Protein AF-A0A412ILM4-F1 (afdb_monomer)

Mean predicted aligned error: 12.81 Å

Structure (mmCIF, N/CA/C/O backbone):
data_AF-A0A412ILM4-F1
#
_entry.id   AF-A0A412ILM4-F1
#
loop_
_atom_site.group_PDB
_atom_site.id
_atom_site.type_symbol
_atom_site.label_atom_id
_atom_site.label_alt_id
_atom_site.label_comp_id
_atom_site.label_asym_id
_atom_site.label_entity_id
_atom_site.label_seq_id
_atom_site.pdbx_PDB_ins_code
_atom_site.Cartn_x
_atom_site.Cartn_y
_atom_site.Cartn_z
_atom_site.occupancy
_atom_site.B_iso_or_equiv
_atom_site.auth_seq_id
_atom_site.auth_comp_id
_atom_site.auth_asym_id
_atom_site.auth_atom_id
_atom_site.pdbx_PDB_model_num
ATOM 1 N N . MET A 1 1 ? 9.860 19.451 6.906 1.00 65.44 1 MET A N 1
ATOM 2 C CA . MET A 1 1 ? 10.007 19.194 5.459 1.00 65.44 1 MET A CA 1
ATOM 3 C C . MET A 1 1 ? 8.625 19.222 4.820 1.00 65.44 1 MET A C 1
ATOM 5 O O . MET A 1 1 ? 7.694 18.711 5.428 1.00 65.44 1 MET A O 1
ATOM 9 N N . ILE A 1 2 ? 8.470 19.856 3.657 1.00 64.38 2 ILE A N 1
ATOM 10 C CA . ILE A 1 2 ? 7.209 19.880 2.901 1.00 64.38 2 ILE A CA 1
ATOM 11 C C . ILE A 1 2 ? 7.331 18.869 1.760 1.00 64.38 2 ILE A C 1
ATOM 13 O O . ILE A 1 2 ? 8.281 18.922 0.977 1.00 64.38 2 ILE A O 1
ATOM 17 N N . GLN A 1 3 ? 6.374 17.950 1.676 1.00 68.19 3 GLN A N 1
ATOM 18 C CA . GLN A 1 3 ? 6.256 16.996 0.580 1.00 68.19 3 GLN A CA 1
ATOM 19 C C . GLN A 1 3 ? 5.176 17.465 -0.391 1.00 68.19 3 GLN A C 1
ATOM 21 O O . GLN A 1 3 ? 4.042 17.725 0.009 1.00 68.19 3 GLN A O 1
ATOM 26 N N . HIS A 1 4 ? 5.512 17.499 -1.677 1.00 65.12 4 HIS A N 1
ATOM 27 C CA . HIS A 1 4 ? 4.561 17.734 -2.754 1.00 65.12 4 HIS A CA 1
ATOM 28 C C . HIS A 1 4 ? 4.482 16.479 -3.626 1.00 65.12 4 HIS A C 1
ATOM 30 O O . HIS A 1 4 ? 5.481 16.045 -4.198 1.00 65.12 4 HIS A O 1
ATOM 36 N N . THR A 1 5 ? 3.297 15.872 -3.709 1.00 60.50 5 THR A N 1
ATOM 37 C CA . THR A 1 5 ? 3.034 14.752 -4.623 1.00 60.50 5 THR A CA 1
ATOM 38 C C . THR A 1 5 ? 1.850 15.111 -5.505 1.00 60.50 5 THR A C 1
ATOM 40 O O . THR A 1 5 ? 0.736 15.231 -5.002 1.00 60.50 5 THR A O 1
ATOM 43 N N . SER A 1 6 ? 2.074 15.285 -6.807 1.00 67.31 6 SER A N 1
ATOM 44 C CA . SER A 1 6 ? 1.005 15.554 -7.773 1.00 67.31 6 SER A CA 1
ATOM 45 C C . SER A 1 6 ? 1.009 14.510 -8.894 1.00 67.31 6 SER A C 1
ATOM 47 O O . SER A 1 6 ? 1.995 14.384 -9.624 1.00 67.31 6 SER A O 1
ATOM 49 N N . PRO A 1 7 ? -0.074 13.729 -9.042 1.00 68.44 7 PRO A N 1
ATOM 50 C CA . PRO A 1 7 ? -0.289 12.926 -10.234 1.00 68.44 7 PRO A CA 1
ATOM 51 C C . PRO A 1 7 ? -0.878 13.810 -11.341 1.00 68.44 7 PRO A C 1
ATOM 53 O O . PRO A 1 7 ? -1.954 14.384 -11.180 1.00 68.44 7 PRO A O 1
ATOM 56 N N . VAL A 1 8 ? -0.181 13.927 -12.471 1.00 73.00 8 VAL A N 1
ATOM 57 C CA . VAL A 1 8 ? -0.686 14.625 -13.662 1.00 73.00 8 VAL A CA 1
ATOM 58 C C . VAL A 1 8 ? -1.236 13.590 -14.637 1.00 73.00 8 VAL A C 1
ATOM 60 O O . VAL A 1 8 ? -0.521 12.676 -15.048 1.00 73.00 8 VAL A O 1
ATOM 63 N N . LYS A 1 9 ? -2.518 13.712 -14.995 1.00 72.44 9 LYS A N 1
ATOM 64 C CA . LYS A 1 9 ? -3.189 12.806 -15.936 1.00 72.44 9 LYS A CA 1
ATOM 65 C C . LYS A 1 9 ? -2.504 12.835 -17.301 1.00 72.44 9 LYS A C 1
ATOM 67 O O . LYS A 1 9 ? -2.311 13.906 -17.874 1.00 72.44 9 LYS A O 1
ATOM 72 N N . ARG A 1 10 ? -2.191 11.658 -17.849 1.00 68.81 10 ARG A N 1
ATOM 73 C CA . ARG A 1 10 ? -1.652 11.537 -19.208 1.00 68.81 10 ARG A CA 1
ATOM 74 C C . ARG A 1 10 ? -2.793 11.478 -20.226 1.00 68.81 10 ARG A C 1
ATOM 76 O O . ARG A 1 10 ? -3.755 10.741 -20.042 1.00 68.81 10 ARG A O 1
ATOM 83 N N . GLU A 1 11 ? -2.649 12.173 -21.352 1.00 66.12 11 GLU A N 1
ATOM 84 C CA . GLU A 1 11 ? -3.665 12.230 -22.424 1.00 66.12 11 GLU A CA 1
ATOM 85 C C . GLU A 1 11 ? -3.902 10.892 -23.164 1.00 66.12 11 GLU A C 1
ATOM 87 O O . GLU A 1 11 ? -4.709 10.823 -24.086 1.00 66.12 11 GLU A O 1
ATOM 92 N N . THR A 1 12 ? -3.204 9.811 -22.802 1.00 58.00 12 THR A N 1
ATOM 93 C CA . THR A 1 12 ? -3.147 8.583 -23.613 1.00 58.00 12 THR A CA 1
ATOM 94 C C . THR A 1 12 ? -4.113 7.475 -23.192 1.00 58.00 12 THR A C 1
ATOM 96 O O . THR A 1 12 ? -4.328 6.555 -23.976 1.00 58.00 12 THR A O 1
ATOM 99 N N . MET A 1 13 ? -4.679 7.509 -21.979 1.00 56.50 13 MET A N 1
ATOM 100 C CA . MET A 1 13 ? -5.658 6.512 -21.523 1.00 56.50 13 MET A CA 1
ATOM 101 C C . MET A 1 13 ? -6.766 7.153 -20.688 1.00 56.50 13 MET A C 1
ATOM 103 O O . MET A 1 13 ? -6.507 7.975 -19.813 1.00 56.50 13 MET A O 1
ATOM 107 N N . GLY A 1 14 ? -8.011 6.746 -20.948 1.00 60.62 14 GLY A N 1
ATOM 108 C CA . GLY A 1 14 ? -9.131 7.030 -20.055 1.00 60.62 14 GLY A CA 1
ATOM 109 C C . GLY A 1 14 ? -9.000 6.261 -18.738 1.00 60.62 14 GLY A C 1
ATOM 110 O O . GLY A 1 14 ? -8.377 5.199 -18.685 1.00 60.62 14 GLY A O 1
ATOM 111 N N . THR A 1 15 ? -9.602 6.787 -17.675 1.00 73.38 15 THR A N 1
ATOM 112 C CA . THR A 1 15 ? -9.681 6.114 -16.375 1.00 73.38 15 THR A CA 1
ATOM 113 C C . THR A 1 15 ? -10.457 4.810 -16.540 1.00 73.38 15 THR A C 1
ATOM 115 O O . THR A 1 15 ? -11.618 4.827 -16.955 1.00 73.38 15 THR A O 1
ATOM 118 N N . THR A 1 16 ? -9.831 3.672 -16.240 1.00 77.12 16 THR A N 1
ATOM 119 C CA . THR A 1 16 ? -10.521 2.377 -16.297 1.00 77.12 16 THR A CA 1
ATOM 120 C C . THR A 1 16 ? -11.029 2.011 -14.913 1.00 77.12 16 THR A C 1
ATOM 122 O O . THR A 1 16 ? -10.298 2.136 -13.934 1.00 77.12 16 THR A O 1
ATOM 125 N N . ARG A 1 17 ? -12.277 1.541 -14.830 1.00 78.94 17 ARG A N 1
ATOM 126 C CA . ARG A 1 17 ? -12.927 1.116 -13.586 1.00 78.94 17 ARG A CA 1
ATOM 127 C C . ARG A 1 17 ? -13.246 -0.372 -13.654 1.00 78.94 17 ARG A C 1
ATOM 129 O O . ARG A 1 17 ? -13.947 -0.813 -14.563 1.00 78.94 17 ARG A O 1
ATOM 136 N N . VAL A 1 18 ? -12.762 -1.130 -12.675 1.00 77.50 18 VAL A N 1
ATOM 137 C CA . VAL A 1 18 ? -13.048 -2.559 -12.523 1.00 77.50 18 VAL A CA 1
ATOM 138 C C . VAL A 1 18 ? -13.830 -2.771 -11.222 1.00 77.50 18 VAL A C 1
ATOM 140 O O . VAL A 1 18 ? -13.216 -2.861 -10.155 1.00 77.50 18 VAL A O 1
ATOM 143 N N . PRO A 1 19 ? -15.173 -2.853 -11.286 1.00 76.19 19 PRO A N 1
ATOM 144 C CA . PRO A 1 19 ? -15.995 -3.107 -10.111 1.00 76.19 19 PRO A CA 1
ATOM 145 C C . PRO A 1 19 ? -15.868 -4.565 -9.656 1.00 76.19 19 PRO A C 1
ATOM 147 O O . PRO A 1 19 ? -15.984 -5.502 -10.450 1.00 76.19 19 PRO A O 1
ATOM 150 N N . ARG A 1 20 ? -15.702 -4.773 -8.350 1.00 70.88 20 ARG A N 1
ATOM 151 C CA . ARG A 1 20 ? -15.785 -6.078 -7.682 1.00 70.88 20 ARG A CA 1
ATOM 152 C C . ARG A 1 20 ? -16.849 -6.025 -6.601 1.00 70.88 20 ARG A C 1
ATOM 154 O O . ARG A 1 20 ? -16.704 -5.317 -5.611 1.00 70.88 20 ARG A O 1
ATOM 161 N N . LYS A 1 21 ? -17.916 -6.796 -6.783 1.00 66.69 21 LYS A N 1
ATOM 162 C CA . LYS A 1 21 ? -19.015 -6.873 -5.819 1.00 66.69 21 LYS A CA 1
ATOM 163 C C . LYS A 1 21 ? -18.781 -8.023 -4.843 1.00 66.69 21 LYS A C 1
ATOM 165 O O . LYS A 1 21 ? -18.550 -9.157 -5.260 1.00 66.69 21 LYS A O 1
ATOM 170 N N . THR A 1 22 ? -18.859 -7.727 -3.555 1.00 65.56 22 THR A N 1
ATOM 171 C CA . THR A 1 22 ? -19.141 -8.697 -2.495 1.00 65.56 22 THR A CA 1
ATOM 172 C C . THR A 1 22 ? -20.586 -8.499 -2.031 1.00 65.56 22 THR A C 1
ATOM 174 O O . THR A 1 22 ? -21.275 -7.591 -2.493 1.00 65.56 22 THR A O 1
ATOM 177 N N . SER A 1 23 ? -21.076 -9.350 -1.131 1.00 60.97 23 SER A N 1
ATOM 178 C CA . SER A 1 23 ? -22.430 -9.211 -0.578 1.00 60.97 23 SER A CA 1
ATOM 179 C C . SER A 1 23 ? -22.644 -7.892 0.176 1.00 60.97 23 SER A C 1
ATOM 181 O O . SER A 1 23 ? -23.769 -7.408 0.221 1.00 60.97 23 SER A O 1
ATOM 183 N N . TRP A 1 24 ? -21.580 -7.307 0.743 1.00 63.59 24 TRP A N 1
ATOM 184 C CA . TRP A 1 24 ? -21.650 -6.105 1.583 1.00 63.59 24 TRP A CA 1
ATOM 185 C C . TRP A 1 24 ? -20.829 -4.917 1.065 1.00 63.59 24 TRP A C 1
ATOM 187 O O . TRP A 1 24 ? -20.932 -3.825 1.607 1.00 63.59 24 TRP A O 1
ATOM 197 N N . TYR A 1 25 ? -20.009 -5.071 0.025 1.00 66.69 25 TYR A N 1
ATOM 198 C CA . TYR A 1 25 ? -19.196 -3.975 -0.508 1.00 66.69 25 TYR A CA 1
ATOM 199 C C . TYR A 1 25 ? -19.140 -4.035 -2.034 1.00 66.69 25 TYR A C 1
ATOM 201 O O . TYR A 1 25 ? -19.023 -5.108 -2.621 1.00 66.69 25 TYR A O 1
ATOM 209 N N . THR A 1 26 ? -19.171 -2.879 -2.690 1.00 70.00 26 THR A N 1
ATOM 210 C CA . THR A 1 26 ? -18.710 -2.753 -4.076 1.00 70.00 26 THR A CA 1
ATOM 211 C C . THR A 1 26 ? -17.350 -2.080 -4.035 1.00 70.00 26 THR A C 1
ATOM 213 O O . THR A 1 26 ? -17.228 -0.941 -3.607 1.00 70.00 26 THR A O 1
ATOM 216 N N . VAL A 1 27 ? -16.308 -2.809 -4.412 1.00 72.19 27 VAL A N 1
ATOM 217 C CA . VAL A 1 27 ? -14.947 -2.284 -4.473 1.00 72.19 27 VAL A CA 1
ATOM 218 C C . VAL A 1 27 ? -14.641 -1.930 -5.915 1.00 72.19 27 VAL A C 1
ATOM 220 O O . VAL A 1 27 ? -14.559 -2.813 -6.767 1.00 72.19 27 VAL A O 1
ATOM 223 N N . ASP A 1 28 ? -14.462 -0.650 -6.185 1.00 76.12 28 ASP A N 1
ATOM 224 C CA . ASP A 1 28 ? -14.045 -0.149 -7.480 1.00 76.12 28 ASP A CA 1
ATOM 225 C C . ASP A 1 28 ? -12.539 0.047 -7.492 1.00 76.12 28 ASP A C 1
ATOM 227 O O . ASP A 1 28 ? -11.995 0.911 -6.805 1.00 76.12 28 ASP A O 1
ATOM 231 N N . LEU A 1 29 ? -11.860 -0.783 -8.282 1.00 75.81 29 LEU A N 1
ATOM 232 C CA . LEU A 1 29 ? -10.463 -0.558 -8.611 1.00 75.81 29 LEU A CA 1
ATOM 233 C C . LEU A 1 29 ? -10.413 0.334 -9.849 1.00 75.81 29 LEU A C 1
ATOM 235 O O . LEU A 1 29 ? -10.729 -0.108 -10.957 1.00 75.81 29 LEU A O 1
ATOM 239 N N . MET A 1 30 ? -10.035 1.587 -9.648 1.00 76.25 30 MET A N 1
ATOM 240 C CA . MET A 1 30 ? -9.800 2.550 -10.712 1.00 76.25 30 MET A CA 1
ATOM 241 C C . MET A 1 30 ? -8.306 2.602 -11.008 1.00 76.25 30 MET A C 1
ATOM 243 O O . MET A 1 30 ? -7.493 2.560 -10.087 1.00 76.25 30 MET A O 1
ATOM 247 N N . TYR A 1 31 ? -7.926 2.660 -12.280 1.00 77.56 31 TYR A N 1
ATOM 248 C CA . TYR A 1 31 ? -6.531 2.859 -12.649 1.00 77.56 31 TYR A CA 1
ATOM 249 C C . TYR A 1 31 ? -6.369 3.791 -13.838 1.00 77.56 31 TYR A C 1
ATOM 251 O O . TYR A 1 31 ? -7.203 3.839 -14.750 1.00 77.56 31 TYR A O 1
ATOM 259 N N . GLU A 1 32 ? -5.275 4.543 -13.801 1.00 77.62 32 GLU A N 1
ATOM 260 C CA . GLU A 1 32 ? -5.019 5.633 -14.725 1.00 77.62 32 GLU A CA 1
ATOM 261 C C . GLU A 1 32 ? -3.519 5.873 -14.899 1.00 77.62 32 GLU A C 1
ATOM 263 O O . GLU A 1 32 ? -2.756 5.857 -13.934 1.00 77.62 32 GLU A O 1
ATOM 268 N N . GLY A 1 33 ? -3.084 6.092 -16.140 1.00 75.38 33 GLY A N 1
ATOM 269 C CA . GLY A 1 33 ? -1.703 6.474 -16.431 1.00 75.38 33 GLY A CA 1
ATOM 270 C C . GLY A 1 33 ? -1.449 7.922 -16.017 1.00 75.38 33 GLY A C 1
ATOM 271 O O . GLY A 1 33 ? -2.114 8.836 -16.511 1.00 75.38 33 GLY A O 1
ATOM 272 N N . VAL A 1 34 ? -0.474 8.135 -15.136 1.00 75.69 34 VAL A N 1
ATOM 273 C CA . VAL A 1 34 ? -0.114 9.450 -14.603 1.00 75.69 34 VAL A CA 1
ATOM 274 C C . VAL A 1 34 ? 1.388 9.704 -14.696 1.00 75.69 34 VAL A C 1
ATOM 276 O O . VAL A 1 34 ? 2.223 8.797 -14.634 1.00 75.69 34 VAL A O 1
ATOM 279 N N . ASP A 1 35 ? 1.742 10.975 -14.791 1.00 76.31 35 ASP A N 1
ATOM 280 C CA . ASP A 1 35 ? 3.091 11.432 -14.503 1.00 76.31 35 ASP A CA 1
ATOM 281 C C . ASP A 1 35 ? 3.108 11.875 -13.034 1.00 76.31 35 ASP A C 1
ATOM 283 O O . ASP A 1 35 ? 2.507 12.880 -12.651 1.00 76.31 35 ASP A O 1
ATOM 287 N N . ARG A 1 36 ? 3.729 11.061 -12.174 1.00 76.12 36 ARG A N 1
ATOM 288 C CA . ARG A 1 36 ? 3.849 11.318 -10.736 1.00 76.12 36 ARG A CA 1
ATOM 289 C C . ARG A 1 36 ? 5.020 12.258 -10.499 1.00 76.12 36 ARG A C 1
ATOM 291 O O . ARG A 1 36 ? 6.174 11.876 -10.686 1.00 76.12 36 ARG A O 1
ATOM 298 N N . HIS A 1 37 ? 4.720 13.464 -10.040 1.00 78.69 37 HIS A N 1
ATOM 299 C CA . HIS A 1 37 ? 5.709 14.438 -9.601 1.00 78.69 37 HIS A CA 1
ATOM 300 C C . HIS A 1 37 ? 5.863 14.305 -8.085 1.00 78.69 37 HIS A C 1
ATOM 302 O O . HIS A 1 37 ? 4.902 14.515 -7.347 1.00 78.69 37 HIS A O 1
ATOM 308 N N . LEU A 1 38 ? 7.050 13.913 -7.624 1.00 78.75 38 LEU A N 1
ATOM 309 C CA . LEU A 1 38 ? 7.404 13.821 -6.210 1.00 78.75 38 LEU A CA 1
ATOM 310 C C . LEU A 1 38 ? 8.498 14.840 -5.904 1.00 78.75 38 LEU A C 1
ATOM 312 O O . LEU A 1 38 ? 9.583 14.776 -6.487 1.00 78.75 38 LEU A O 1
ATOM 316 N N . GLN A 1 39 ? 8.215 15.745 -4.976 1.00 82.25 39 GLN A N 1
ATOM 317 C CA . GLN A 1 39 ? 9.112 16.819 -4.581 1.00 82.25 39 GLN A CA 1
ATOM 318 C C . GLN A 1 39 ? 9.225 16.887 -3.056 1.00 82.25 39 GLN A C 1
ATOM 320 O O . GLN A 1 39 ? 8.215 16.861 -2.353 1.00 82.25 39 GLN A O 1
ATOM 325 N N . PHE A 1 40 ? 10.455 17.004 -2.556 1.00 81.94 40 PHE A N 1
ATOM 326 C CA . PHE A 1 40 ? 10.744 17.253 -1.145 1.00 81.94 40 PHE A CA 1
ATOM 327 C C . PHE A 1 40 ? 11.449 18.598 -0.999 1.00 81.94 40 PHE A C 1
ATOM 329 O O . PHE A 1 40 ? 12.489 18.843 -1.620 1.00 81.94 40 PHE A O 1
ATOM 336 N N . GLN A 1 41 ? 10.871 19.467 -0.173 1.00 81.38 41 GLN A N 1
ATOM 337 C CA . GLN A 1 41 ? 11.355 20.819 0.073 1.00 81.38 41 GLN A CA 1
ATOM 338 C C . GLN A 1 41 ? 11.677 21.015 1.557 1.00 81.38 41 GLN A C 1
ATOM 340 O O . GLN A 1 41 ? 10.895 20.650 2.441 1.00 81.38 41 GLN A O 1
ATOM 345 N N . ASN A 1 42 ? 12.824 21.629 1.833 1.00 81.75 42 ASN A N 1
ATOM 346 C CA . ASN A 1 42 ? 13.196 22.092 3.167 1.00 81.75 42 ASN A CA 1
ATOM 347 C C . ASN A 1 42 ? 13.297 23.627 3.187 1.00 81.75 42 ASN A C 1
ATOM 349 O O . ASN A 1 42 ? 13.024 24.288 2.184 1.00 81.75 42 ASN A O 1
ATOM 353 N N . SER A 1 43 ? 13.695 24.206 4.318 1.00 77.19 43 SER A N 1
ATOM 354 C CA . SER A 1 43 ? 13.871 25.657 4.485 1.00 77.19 43 SER A CA 1
ATOM 355 C C . SER A 1 43 ? 14.852 26.288 3.484 1.00 77.19 43 SER A C 1
ATOM 357 O O . SER A 1 43 ? 14.750 27.478 3.205 1.00 77.19 43 SER A O 1
ATOM 359 N N . THR A 1 44 ? 15.766 25.501 2.908 1.00 77.25 44 THR A N 1
ATOM 360 C CA . THR A 1 44 ? 16.774 25.930 1.923 1.00 77.25 44 THR A CA 1
ATOM 361 C C . THR A 1 44 ? 16.328 25.812 0.461 1.00 77.25 44 THR A C 1
ATOM 363 O O . THR A 1 44 ? 17.043 26.276 -0.425 1.00 77.25 44 THR A O 1
ATOM 366 N N . GLY A 1 45 ? 15.162 25.215 0.187 1.00 80.88 45 GLY A N 1
ATOM 367 C CA . GLY A 1 45 ? 14.663 24.969 -1.168 1.00 80.88 45 GLY A CA 1
ATOM 368 C C . GLY A 1 45 ? 14.384 23.493 -1.455 1.00 80.88 45 GLY A C 1
ATOM 369 O O . GLY A 1 45 ? 14.192 22.683 -0.546 1.00 80.88 45 GLY A O 1
ATOM 370 N N . ILE A 1 46 ? 14.292 23.152 -2.741 1.00 82.88 46 ILE A N 1
ATOM 371 C CA . ILE A 1 46 ? 13.967 21.800 -3.214 1.00 82.88 46 ILE A CA 1
ATOM 372 C C . ILE A 1 46 ? 15.209 20.914 -3.074 1.00 82.88 46 ILE A C 1
ATOM 374 O O . ILE A 1 46 ? 16.229 21.175 -3.705 1.00 82.88 46 ILE A O 1
ATOM 378 N N . ILE A 1 47 ? 15.114 19.861 -2.263 1.00 84.56 47 ILE A N 1
ATOM 379 C CA . ILE A 1 47 ? 16.212 18.908 -2.025 1.00 84.56 47 ILE A CA 1
ATOM 380 C C . ILE A 1 47 ? 16.137 17.736 -3.005 1.00 84.56 47 ILE A C 1
ATOM 382 O O . ILE A 1 47 ? 17.149 17.156 -3.394 1.00 84.56 47 ILE A O 1
ATOM 386 N N . TYR A 1 48 ? 14.925 17.370 -3.412 1.00 81.06 48 TYR A N 1
ATOM 387 C CA . TYR A 1 48 ? 14.703 16.235 -4.290 1.00 81.06 48 TYR A CA 1
ATOM 388 C C . TYR A 1 48 ? 13.481 16.476 -5.156 1.00 81.06 48 TYR A C 1
ATOM 390 O O . TYR A 1 48 ? 12.423 16.856 -4.657 1.00 81.06 48 TYR A O 1
ATOM 398 N N . GLU A 1 49 ? 13.624 16.205 -6.447 1.00 83.88 49 GLU A N 1
ATOM 399 C CA . GLU A 1 49 ? 12.537 16.250 -7.411 1.00 83.88 49 GLU A CA 1
ATOM 400 C C . GLU A 1 49 ? 12.644 15.046 -8.339 1.00 83.88 49 GLU A C 1
ATOM 402 O O . GLU A 1 49 ? 13.716 14.712 -8.856 1.00 83.88 49 GLU A O 1
ATOM 407 N N . ARG A 1 50 ? 11.519 14.366 -8.543 1.00 78.31 50 ARG A N 1
ATOM 408 C CA . ARG A 1 50 ? 11.450 13.228 -9.446 1.00 78.31 50 ARG A CA 1
ATOM 409 C C . ARG A 1 50 ? 10.094 13.163 -10.124 1.00 78.31 50 ARG A C 1
ATOM 411 O O . ARG A 1 50 ? 9.065 13.102 -9.463 1.00 78.31 50 ARG A O 1
ATOM 418 N N . VAL A 1 51 ? 10.131 13.060 -11.449 1.00 79.12 51 VAL A N 1
ATOM 419 C CA . VAL A 1 51 ? 8.962 12.760 -12.277 1.00 79.12 51 VAL A CA 1
ATOM 420 C C . VAL A 1 51 ? 9.044 11.308 -12.746 1.00 79.12 51 VAL A C 1
ATOM 422 O O . VAL A 1 51 ? 10.018 10.917 -13.403 1.00 79.12 51 VAL A O 1
ATOM 425 N N . THR A 1 52 ? 8.055 10.489 -12.386 1.00 71.50 52 THR A N 1
ATOM 426 C CA . THR A 1 52 ? 7.935 9.092 -12.831 1.00 71.50 52 THR A CA 1
ATOM 427 C C . THR A 1 52 ? 6.674 8.855 -13.643 1.00 71.50 52 THR A C 1
ATOM 429 O O . THR A 1 52 ? 5.605 9.352 -13.325 1.00 71.50 52 THR A O 1
ATOM 432 N N . GLU A 1 53 ? 6.820 8.061 -14.701 1.00 73.88 53 GLU A N 1
ATOM 433 C CA . GLU A 1 53 ? 5.705 7.550 -15.495 1.00 73.88 53 GLU A CA 1
ATOM 434 C C . GLU A 1 53 ? 5.140 6.318 -14.773 1.00 73.88 53 GLU A C 1
ATOM 436 O O . GLU A 1 53 ? 5.739 5.236 -14.815 1.00 73.88 53 GLU A O 1
ATOM 441 N N . ASP A 1 54 ? 4.013 6.498 -14.086 1.00 73.56 54 ASP A N 1
ATOM 442 C CA . ASP A 1 54 ? 3.395 5.482 -13.236 1.00 73.56 54 ASP A CA 1
ATOM 443 C C . ASP A 1 54 ? 1.915 5.291 -13.615 1.00 73.56 54 ASP A C 1
ATOM 445 O O . ASP A 1 54 ? 1.238 6.216 -14.045 1.00 73.56 54 ASP A O 1
ATOM 449 N N . THR A 1 55 ? 1.369 4.097 -13.425 1.00 73.62 55 THR A N 1
ATOM 450 C CA . THR A 1 55 ? -0.076 3.883 -13.357 1.00 73.62 55 THR A CA 1
ATOM 451 C C . THR A 1 55 ? -0.508 4.098 -11.908 1.00 73.62 55 THR A C 1
ATOM 453 O O . THR A 1 55 ? -0.059 3.379 -11.006 1.00 73.62 55 THR A O 1
ATOM 456 N N . MET A 1 56 ? -1.359 5.090 -11.668 1.00 73.50 56 MET A N 1
ATOM 457 C CA . MET A 1 56 ? -2.035 5.276 -10.390 1.00 73.50 56 MET A CA 1
ATOM 458 C C . MET A 1 56 ? -3.196 4.296 -10.305 1.00 73.50 56 MET A C 1
ATOM 460 O O . MET A 1 56 ? -4.005 4.214 -11.225 1.00 73.50 56 MET A O 1
ATOM 464 N N . TYR A 1 57 ? -3.281 3.578 -9.194 1.00 69.75 57 TYR A N 1
ATOM 465 C CA . TYR A 1 57 ? -4.427 2.760 -8.840 1.00 69.75 57 TYR A CA 1
ATOM 466 C C . TYR A 1 57 ? -5.086 3.356 -7.609 1.00 69.75 57 TYR A C 1
ATOM 468 O O . TYR A 1 57 ? -4.419 3.679 -6.624 1.00 69.75 57 TYR A O 1
ATOM 476 N N . GLU A 1 58 ? -6.401 3.446 -7.660 1.00 68.81 58 GLU A N 1
ATOM 477 C CA . GLU A 1 58 ? -7.249 3.915 -6.584 1.00 68.81 58 GLU A CA 1
ATOM 478 C C . GLU A 1 58 ? -8.264 2.821 -6.268 1.00 68.81 58 GLU A C 1
ATOM 480 O O . GLU A 1 58 ? -8.920 2.277 -7.155 1.00 68.81 58 GLU A O 1
ATOM 485 N N . THR A 1 59 ? -8.349 2.447 -4.994 1.00 67.00 59 THR A N 1
ATOM 486 C CA . THR A 1 59 ? -9.368 1.512 -4.518 1.00 67.00 59 THR A CA 1
ATOM 487 C C . THR A 1 59 ? -10.432 2.302 -3.779 1.00 67.00 59 THR A C 1
ATOM 489 O O . THR A 1 59 ? -10.179 2.836 -2.697 1.00 67.00 59 THR A O 1
ATOM 492 N N . VAL A 1 60 ? -11.621 2.369 -4.367 1.00 69.25 60 VAL A N 1
ATOM 493 C CA . VAL A 1 60 ? -12.789 3.011 -3.768 1.00 69.25 60 VAL A CA 1
ATOM 494 C C . VAL A 1 60 ? -13.706 1.920 -3.245 1.00 69.25 60 VAL A C 1
ATOM 496 O O . VAL A 1 60 ? -14.122 1.028 -3.982 1.00 69.25 60 VAL A O 1
ATOM 499 N N . VAL A 1 61 ? -13.998 1.955 -1.949 1.00 67.75 61 VAL A N 1
ATOM 500 C CA . VAL A 1 61 ? -14.945 1.025 -1.339 1.00 67.75 61 VAL A CA 1
ATOM 501 C C . VAL A 1 61 ? -16.276 1.736 -1.171 1.00 67.75 61 VAL A C 1
ATOM 503 O O . VAL A 1 61 ? -16.405 2.699 -0.413 1.00 67.75 61 VAL A O 1
ATOM 506 N N . HIS A 1 62 ? -17.265 1.212 -1.875 1.00 67.31 62 HIS A N 1
ATOM 507 C CA . HIS A 1 62 ? -18.666 1.547 -1.746 1.00 67.31 62 HIS A CA 1
ATOM 508 C C . HIS A 1 62 ? -19.356 0.501 -0.870 1.00 67.31 62 HIS A C 1
ATOM 510 O O . HIS A 1 62 ? -19.039 -0.692 -0.899 1.00 67.31 62 HIS A O 1
ATOM 516 N N . THR A 1 63 ? -20.357 0.937 -0.126 1.00 61.94 63 THR A N 1
ATOM 517 C CA . THR A 1 63 ? -21.395 0.050 0.405 1.00 61.94 63 THR A CA 1
ATOM 518 C C . THR A 1 63 ? -22.426 -0.187 -0.709 1.00 61.94 63 THR A C 1
ATOM 520 O O . THR A 1 63 ? -22.726 0.743 -1.456 1.00 61.94 63 THR A O 1
ATOM 523 N N . PRO A 1 64 ? -22.998 -1.396 -0.860 1.00 50.44 64 PRO A N 1
ATOM 524 C CA . PRO A 1 64 ? -24.041 -1.700 -1.837 1.00 50.44 64 PRO A CA 1
ATOM 525 C C . PRO A 1 64 ? -25.311 -0.869 -1.619 1.00 50.44 64 PRO A C 1
ATOM 527 O O . PRO A 1 64 ? -26.209 -0.922 -2.450 1.00 50.44 64 PRO A O 1
ATOM 530 N N . ASN A 1 65 ? -25.379 -0.104 -0.527 1.00 54.22 65 ASN A N 1
ATOM 531 C CA . ASN A 1 65 ? -26.559 0.605 -0.079 1.00 54.22 65 ASN A CA 1
ATOM 532 C C . ASN A 1 65 ? -26.280 2.091 0.215 1.00 54.22 65 ASN A C 1
ATOM 534 O O . ASN A 1 65 ? -26.739 2.620 1.222 1.00 54.22 65 ASN A O 1
ATOM 538 N N . GLU A 1 66 ? -25.544 2.796 -0.654 1.00 54.19 66 GLU A N 1
ATOM 539 C CA . GLU A 1 66 ? -25.400 4.267 -0.560 1.00 54.19 66 GLU A CA 1
ATOM 540 C C . GLU A 1 66 ? -26.768 4.979 -0.485 1.00 54.19 66 GLU A C 1
ATOM 542 O O . GLU A 1 66 ? -26.914 5.971 0.223 1.00 54.19 66 GLU A O 1
ATOM 547 N N . GLN A 1 67 ? -27.799 4.423 -1.134 1.00 54.00 67 GLN A N 1
ATOM 548 C CA . GLN A 1 67 ? -29.179 4.923 -1.074 1.00 54.00 67 GLN A CA 1
ATOM 549 C C . GLN A 1 67 ? -29.898 4.618 0.253 1.00 54.00 67 GLN A C 1
ATOM 551 O O . GLN A 1 67 ? -30.800 5.359 0.636 1.00 54.00 67 GLN A O 1
ATOM 556 N N . GLU A 1 68 ? -29.502 3.567 0.977 1.00 52.22 68 GLU A N 1
ATOM 557 C CA . GLU A 1 68 ? -30.033 3.249 2.310 1.00 52.22 68 GLU A CA 1
ATOM 558 C C . GLU A 1 68 ? -29.105 3.682 3.445 1.00 52.22 68 GLU A C 1
ATOM 560 O O . GLU A 1 68 ? -29.381 3.380 4.605 1.00 52.22 68 GLU A O 1
ATOM 565 N N . LEU A 1 69 ? -28.045 4.446 3.162 1.00 58.94 69 LEU A N 1
ATOM 566 C CA . LEU A 1 69 ? -27.197 5.038 4.198 1.00 58.94 69 LEU A CA 1
ATOM 567 C C . LEU A 1 69 ? -28.034 5.846 5.200 1.00 58.94 69 LEU A C 1
ATOM 569 O O . LEU A 1 69 ? -27.793 5.796 6.399 1.00 58.94 69 LEU A O 1
ATOM 573 N N . THR A 1 70 ? -29.078 6.516 4.711 1.00 55.47 70 THR A N 1
ATOM 574 C CA . THR A 1 70 ? -30.077 7.243 5.505 1.00 55.47 70 THR A CA 1
ATOM 575 C C . THR A 1 70 ? -30.931 6.339 6.401 1.00 55.47 70 THR A C 1
ATOM 577 O O . THR A 1 70 ? -31.366 6.780 7.466 1.00 55.47 70 THR A O 1
ATOM 580 N N . ARG A 1 71 ? -31.152 5.080 6.000 1.00 56.06 71 ARG A N 1
ATOM 581 C CA . ARG A 1 71 ? -31.929 4.058 6.727 1.00 56.06 71 ARG A CA 1
ATOM 582 C C . ARG A 1 71 ? -31.072 3.164 7.618 1.00 56.06 71 ARG A C 1
ATOM 584 O O . ARG A 1 71 ? -31.621 2.461 8.463 1.00 56.06 71 ARG A O 1
ATOM 591 N N . MET A 1 72 ? -29.751 3.186 7.447 1.00 62.16 72 MET A N 1
ATOM 592 C CA . MET A 1 72 ? -28.827 2.448 8.296 1.00 62.16 72 MET A CA 1
ATOM 593 C C . MET A 1 72 ? -29.040 2.872 9.749 1.00 62.16 72 MET A C 1
ATOM 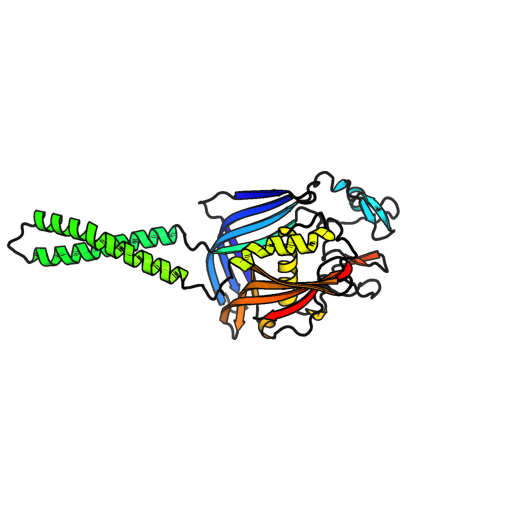595 O O . MET A 1 72 ? -29.030 4.057 10.074 1.00 62.16 72 MET A O 1
ATOM 599 N N . SER A 1 73 ? -29.273 1.904 10.627 1.00 61.75 73 SER A N 1
ATOM 600 C CA . SER A 1 73 ? -29.478 2.164 12.045 1.00 61.75 73 SER A CA 1
ATOM 601 C C . SER A 1 73 ? -28.135 2.239 12.763 1.00 61.75 73 SER A C 1
ATOM 603 O O . SER A 1 73 ? -27.351 1.291 12.711 1.00 61.75 73 SER A O 1
ATOM 605 N N . MET A 1 74 ? -27.895 3.334 13.476 1.00 63.56 74 MET A N 1
ATOM 606 C CA . MET A 1 74 ? -26.776 3.483 14.397 1.00 63.56 74 MET A CA 1
ATOM 607 C C . MET A 1 74 ? -27.277 3.725 15.811 1.00 63.56 74 MET A C 1
ATOM 609 O O . MET A 1 74 ? -28.263 4.417 16.057 1.00 63.56 74 MET A O 1
ATOM 613 N N . THR A 1 75 ? -26.555 3.170 16.769 1.00 60.28 75 THR A N 1
ATOM 614 C CA . THR A 1 75 ? -26.820 3.411 18.179 1.00 60.28 75 THR A CA 1
ATOM 615 C C . THR A 1 75 ? -26.292 4.790 18.552 1.00 60.28 75 THR A C 1
ATOM 617 O O . THR A 1 75 ? -25.082 5.010 18.517 1.00 60.28 75 THR A O 1
ATOM 620 N N . CYS A 1 76 ? -27.187 5.709 18.924 1.00 62.44 76 CYS A N 1
ATOM 621 C CA . CYS A 1 76 ? -26.849 7.063 19.342 1.00 62.44 76 CYS A CA 1
ATOM 622 C C . CYS A 1 76 ? -25.737 7.024 20.403 1.00 62.44 76 CYS A C 1
ATOM 624 O O . CYS A 1 76 ? -25.938 6.421 21.464 1.00 62.44 76 CYS A O 1
ATOM 626 N N . PRO A 1 77 ? -24.584 7.670 20.158 1.00 55.47 77 PRO A N 1
ATOM 627 C CA . PRO A 1 77 ? -23.484 7.701 21.114 1.00 55.47 77 PRO A CA 1
ATOM 628 C C . PRO A 1 77 ? -23.882 8.283 22.473 1.00 55.47 77 PRO A C 1
ATOM 630 O O . PRO A 1 77 ? -23.508 7.720 23.498 1.00 55.47 77 PRO A O 1
ATOM 633 N N . ASN A 1 78 ? -24.702 9.340 22.470 1.00 54.03 78 ASN A N 1
ATOM 634 C CA . ASN A 1 78 ? -25.071 10.084 23.674 1.00 54.03 78 ASN A CA 1
ATOM 635 C C . ASN A 1 78 ? -26.102 9.362 24.561 1.00 54.03 78 ASN A C 1
ATOM 637 O O . ASN A 1 78 ? -25.986 9.400 25.778 1.00 54.03 78 ASN A O 1
ATOM 641 N N . CYS A 1 79 ? -27.109 8.697 23.982 1.00 67.94 79 CYS A N 1
ATOM 642 C CA . CYS A 1 79 ? -28.195 8.085 24.771 1.00 67.94 79 CYS A CA 1
ATOM 643 C C . CYS A 1 79 ? -28.409 6.586 24.544 1.00 67.94 79 CYS A C 1
ATOM 645 O O . CYS A 1 79 ? -29.293 5.995 25.154 1.00 67.94 79 CYS A O 1
ATOM 647 N N . GLY A 1 80 ? -27.640 5.956 23.655 1.00 57.97 80 GLY A N 1
ATOM 648 C CA . GLY A 1 80 ? -27.772 4.527 23.377 1.00 57.97 80 GLY A CA 1
ATOM 649 C C . GLY A 1 80 ? -28.986 4.140 22.529 1.00 57.97 80 GLY A C 1
ATOM 650 O O . GLY A 1 80 ? -29.144 2.964 22.223 1.00 57.97 80 GLY A O 1
ATOM 651 N N . ALA A 1 81 ? -29.825 5.089 22.109 1.00 69.44 81 ALA A N 1
ATOM 652 C CA . ALA A 1 81 ? -30.987 4.783 21.283 1.00 69.44 81 ALA A CA 1
ATOM 653 C C . ALA A 1 81 ? -30.589 4.411 19.849 1.00 69.44 81 ALA A C 1
ATOM 655 O O . ALA A 1 81 ? -29.885 5.166 19.178 1.00 69.44 81 ALA A O 1
ATOM 656 N N . VAL A 1 82 ? -31.064 3.270 19.353 1.00 73.44 82 VAL A N 1
ATOM 657 C CA . VAL A 1 82 ? -30.881 2.867 17.953 1.00 73.44 82 VAL A CA 1
ATOM 658 C C . VAL A 1 82 ? -31.738 3.775 17.074 1.00 73.44 82 VAL A C 1
ATOM 660 O O . VAL A 1 82 ? -32.953 3.835 17.232 1.00 73.44 82 VAL A O 1
ATOM 663 N N . SER A 1 83 ? -31.104 4.548 16.197 1.00 70.75 83 SER A N 1
ATOM 664 C CA . SER A 1 83 ? -31.760 5.542 15.342 1.00 70.75 83 SER A CA 1
ATOM 665 C C . SER A 1 83 ? -31.184 5.498 13.924 1.00 70.75 83 SER A C 1
ATOM 667 O O . SER A 1 83 ? -30.003 5.185 13.763 1.00 70.75 83 SER A O 1
ATOM 669 N N . PRO A 1 84 ? -31.971 5.817 12.884 1.00 71.75 84 PRO A N 1
ATOM 670 C CA . PRO A 1 84 ? -31.447 5.944 11.527 1.00 71.75 84 PRO A CA 1
ATOM 671 C C . PRO A 1 84 ? -30.363 7.027 11.453 1.00 71.75 84 PRO A C 1
ATOM 673 O O . PRO A 1 84 ? -30.490 8.074 12.090 1.00 71.75 84 PRO A O 1
ATOM 676 N N . VAL A 1 85 ? -29.323 6.810 10.650 1.00 72.12 85 VAL A N 1
ATOM 677 C CA . VAL A 1 85 ? -28.218 7.765 10.443 1.00 72.12 85 VAL A CA 1
ATOM 678 C C . VAL A 1 85 ? -28.734 9.134 9.988 1.00 72.12 85 VAL A C 1
ATOM 680 O O . VAL A 1 85 ? -28.267 10.145 10.506 1.00 72.12 85 VAL A O 1
ATOM 683 N N . ALA A 1 86 ? -29.746 9.182 9.110 1.00 72.06 86 ALA A N 1
ATOM 684 C CA . ALA A 1 86 ? -30.362 10.446 8.685 1.00 72.06 86 ALA A CA 1
ATOM 685 C C . ALA A 1 86 ? -30.998 11.221 9.852 1.00 72.06 86 ALA A C 1
ATOM 687 O O . ALA A 1 86 ? -30.864 12.439 9.951 1.00 72.06 86 ALA A O 1
ATOM 688 N N . ALA A 1 87 ? -31.632 10.506 10.786 1.00 72.75 87 ALA A N 1
ATOM 689 C CA . ALA A 1 87 ? -32.198 11.124 11.979 1.00 72.75 87 ALA A CA 1
ATOM 690 C C . ALA A 1 87 ? -31.093 11.641 12.910 1.00 72.75 87 ALA A C 1
ATOM 692 O O . ALA A 1 87 ? -31.252 12.676 13.538 1.00 72.75 87 ALA A O 1
ATOM 693 N N . LEU A 1 88 ? -29.936 10.976 12.986 1.00 73.69 88 LEU A N 1
ATOM 694 C CA . LEU A 1 88 ? -28.816 11.439 13.813 1.00 73.69 88 LEU A CA 1
ATOM 695 C C . LEU A 1 88 ? -28.148 12.712 13.268 1.00 73.69 88 LEU A C 1
ATOM 697 O O . LEU A 1 88 ? -27.645 13.505 14.067 1.00 73.69 88 LEU A O 1
ATOM 701 N N . THR A 1 89 ? -28.171 12.934 11.949 1.00 74.56 89 THR A N 1
ATOM 702 C CA . THR A 1 89 ? -27.686 14.182 11.330 1.00 74.56 89 THR A CA 1
ATOM 703 C C . THR A 1 89 ? -28.608 15.376 11.548 1.00 74.56 89 THR A C 1
ATOM 705 O O . THR A 1 89 ? -28.133 16.507 11.566 1.00 74.56 89 THR A O 1
ATOM 708 N N . GLU A 1 90 ? -29.902 15.138 11.749 1.00 79.75 90 GLU A N 1
ATOM 709 C CA . GLU A 1 90 ? -30.890 16.183 12.057 1.00 79.75 90 GLU A CA 1
ATOM 710 C C . GLU A 1 90 ? -31.115 16.343 13.573 1.00 79.75 90 GLU A C 1
ATOM 712 O O . GLU A 1 90 ? -31.522 17.404 14.041 1.00 79.75 90 GLU A O 1
ATOM 717 N N . GLY A 1 91 ? -30.787 15.309 14.354 1.00 79.81 91 GLY A N 1
ATOM 718 C CA . GLY A 1 91 ? -30.895 15.257 15.809 1.00 79.81 91 GLY A CA 1
ATOM 719 C C . GLY A 1 91 ? -31.518 13.946 16.283 1.00 79.81 91 GLY A C 1
ATOM 720 O O . GLY A 1 91 ? -32.619 13.583 15.878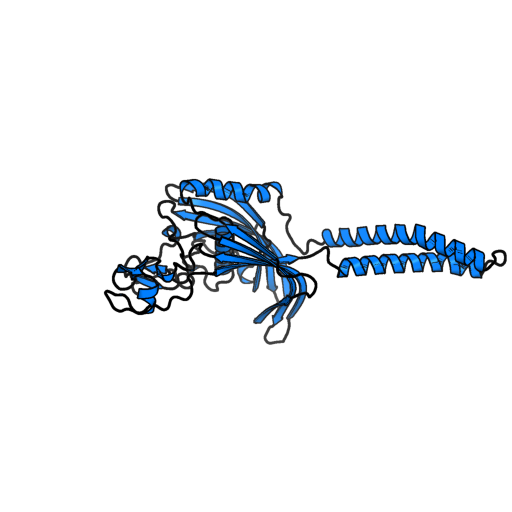 1.00 79.81 91 GLY A O 1
ATOM 721 N N . CYS A 1 92 ? -30.837 13.234 17.189 1.00 80.06 92 CYS A N 1
ATOM 722 C CA . CYS A 1 92 ? -31.338 11.968 17.726 1.00 80.06 92 CYS A CA 1
ATOM 723 C C . CYS A 1 92 ? -32.786 12.109 18.251 1.00 80.06 92 CYS A C 1
ATOM 725 O O . CYS A 1 92 ? -33.020 12.972 19.101 1.00 80.06 92 CYS A O 1
ATOM 727 N N . PRO A 1 93 ? -33.733 11.235 17.850 1.00 83.00 93 PRO A N 1
ATOM 728 C CA . PRO A 1 93 ? -35.135 11.308 18.278 1.00 83.00 93 PRO A CA 1
ATOM 729 C C . PRO A 1 93 ? -35.337 11.307 19.798 1.00 83.00 93 PRO A C 1
ATOM 731 O O . PRO A 1 93 ? -36.341 11.814 20.289 1.00 83.00 93 PRO A O 1
ATOM 734 N N . TYR A 1 94 ? -34.380 10.749 20.543 1.00 81.62 94 TYR A N 1
ATOM 735 C CA . TYR A 1 94 ? -34.463 10.587 21.992 1.00 81.62 94 TYR A CA 1
ATOM 736 C C . TYR A 1 94 ? -33.746 11.704 22.756 1.00 81.62 94 TYR A C 1
ATOM 738 O O . TYR A 1 94 ? -34.348 12.346 23.610 1.00 81.62 94 TYR A O 1
ATOM 746 N N . CYS A 1 95 ? -32.471 11.968 22.455 1.00 83.31 95 CYS A N 1
ATOM 747 C CA . CYS A 1 95 ? -31.666 12.940 23.210 1.00 83.31 95 CYS A CA 1
ATOM 748 C C . CYS A 1 95 ? -31.382 14.249 22.465 1.00 83.31 95 CYS A C 1
ATOM 750 O O . CYS A 1 95 ? -30.651 15.091 22.980 1.00 83.31 95 CYS A O 1
ATOM 752 N N . ARG A 1 96 ? -31.911 14.407 21.244 1.00 83.56 96 ARG A N 1
ATOM 753 C CA . ARG A 1 96 ? -31.754 15.579 20.360 1.00 83.56 96 ARG A CA 1
ATOM 754 C C . ARG A 1 96 ? -30.317 15.963 20.009 1.00 83.56 96 ARG A C 1
ATOM 756 O O . ARG A 1 96 ? -30.079 17.021 19.440 1.00 83.56 96 ARG A O 1
ATOM 763 N N . THR A 1 97 ? -29.348 15.108 20.317 1.00 71.81 97 THR A N 1
ATOM 764 C CA . THR A 1 97 ? -27.953 15.341 19.947 1.00 71.81 97 THR A CA 1
ATOM 765 C C . THR A 1 97 ? -27.804 15.214 18.441 1.00 71.81 97 THR A C 1
ATOM 767 O O . THR A 1 97 ? -28.200 14.199 17.866 1.00 71.81 97 THR A O 1
ATOM 770 N N . VAL A 1 98 ? -27.240 16.248 17.826 1.00 75.62 98 VAL A N 1
ATOM 771 C CA . VAL A 1 98 ? -26.971 16.322 16.390 1.00 75.62 98 VAL A CA 1
ATOM 772 C C . VAL A 1 98 ? -25.544 15.850 16.136 1.00 75.62 98 VAL A C 1
ATOM 774 O O . VAL A 1 98 ? -24.606 16.335 16.770 1.00 75.62 98 VAL A O 1
ATOM 777 N N . PHE A 1 99 ? -25.379 14.906 15.215 1.00 65.38 99 PHE A N 1
ATOM 778 C CA . PHE A 1 99 ? -24.080 14.355 14.837 1.00 65.38 99 PHE A CA 1
ATOM 779 C C . PHE A 1 99 ? -23.714 14.793 13.419 1.00 65.38 99 PHE A C 1
ATOM 781 O O . PHE A 1 99 ? -24.514 14.674 12.498 1.00 65.38 99 PHE A O 1
ATOM 788 N N . ARG A 1 100 ? -22.480 15.265 13.217 1.00 61.50 100 ARG A N 1
ATOM 789 C CA . ARG A 1 100 ? -21.944 15.535 11.876 1.00 61.50 100 ARG A CA 1
ATOM 790 C C . ARG A 1 100 ? -21.161 14.316 11.403 1.00 61.50 100 ARG A C 1
ATOM 792 O O . ARG A 1 100 ? -20.086 14.042 11.927 1.00 61.50 100 ARG A O 1
ATOM 799 N N . ILE A 1 101 ? -21.708 13.589 10.434 1.00 62.41 101 ILE A N 1
ATOM 800 C CA . ILE A 1 101 ? -21.157 12.310 9.980 1.00 62.41 101 ILE A CA 1
ATOM 801 C C . ILE A 1 101 ? -20.573 12.495 8.575 1.00 62.41 101 ILE A C 1
ATOM 803 O O . ILE A 1 101 ? -21.318 12.594 7.608 1.00 62.41 101 ILE A O 1
ATOM 807 N N . ASN A 1 102 ? -19.243 12.574 8.468 1.00 52.03 102 ASN A N 1
ATOM 808 C CA . ASN A 1 102 ? -18.546 12.840 7.197 1.00 52.03 102 ASN A CA 1
ATOM 809 C C . ASN A 1 102 ? -17.883 11.591 6.581 1.00 52.03 102 ASN A C 1
ATOM 811 O O . ASN A 1 102 ? -17.388 11.667 5.464 1.00 52.03 102 ASN A O 1
ATOM 815 N N . ASP A 1 103 ? -17.833 10.470 7.304 1.00 54.47 103 ASP A N 1
ATOM 816 C CA . ASP A 1 103 ? -16.825 9.418 7.076 1.00 54.47 103 ASP A CA 1
ATOM 817 C C . ASP A 1 103 ? -17.445 8.020 6.899 1.00 54.47 103 ASP A C 1
ATOM 819 O O . ASP A 1 103 ? -16.889 7.011 7.325 1.00 54.47 103 ASP A O 1
ATOM 823 N N . LEU A 1 104 ? -18.651 7.964 6.323 1.00 56.09 104 LEU A N 1
ATOM 824 C CA . LEU A 1 104 ? -19.395 6.717 6.149 1.00 56.09 104 LEU A CA 1
ATOM 825 C C . LEU A 1 104 ? -18.976 5.989 4.867 1.00 56.09 104 LEU A C 1
ATOM 827 O O . LEU A 1 104 ? -18.253 5.006 4.952 1.00 56.09 104 LEU A O 1
ATOM 831 N N . PHE A 1 105 ? -19.399 6.468 3.695 1.00 54.88 105 PHE A N 1
ATOM 832 C CA . PHE A 1 105 ? -19.053 5.944 2.366 1.00 54.88 105 PHE A CA 1
ATOM 833 C C . PHE A 1 105 ? -19.441 6.984 1.293 1.00 54.88 105 PHE A C 1
ATOM 835 O O . PHE A 1 105 ? -20.341 7.784 1.564 1.00 54.88 105 PHE A O 1
ATOM 842 N N . PRO A 1 106 ? -18.852 6.965 0.080 1.00 49.03 106 PRO A N 1
ATOM 843 C CA . PRO A 1 106 ? -17.733 6.131 -0.376 1.00 49.03 106 PRO A CA 1
ATOM 844 C C . PRO A 1 106 ? -16.393 6.562 0.229 1.00 49.03 106 PRO A C 1
ATOM 846 O O . PRO A 1 106 ? -16.174 7.738 0.510 1.00 49.03 106 PRO A O 1
ATOM 849 N N . ARG A 1 107 ? -15.480 5.603 0.420 1.00 62.38 107 ARG A N 1
ATOM 850 C CA . ARG A 1 107 ? -14.150 5.863 0.989 1.00 62.38 107 ARG A CA 1
ATOM 851 C C . ARG A 1 107 ? -13.056 5.354 0.062 1.00 62.38 107 ARG A C 1
ATOM 853 O O . ARG A 1 107 ? -13.045 4.179 -0.306 1.00 62.38 107 ARG A O 1
ATOM 860 N N . VAL A 1 108 ? -12.101 6.225 -0.250 1.00 52.16 108 VAL A N 1
ATOM 861 C CA . VAL A 1 108 ? -10.835 5.824 -0.871 1.00 52.16 108 VAL A CA 1
ATOM 862 C C . VAL A 1 108 ? -10.020 5.098 0.192 1.00 52.16 108 VAL A C 1
ATOM 864 O O . VAL A 1 108 ? -9.599 5.696 1.183 1.00 52.16 108 VAL A O 1
ATOM 867 N N . THR A 1 109 ? -9.855 3.787 0.043 1.00 54.53 109 THR A N 1
ATOM 868 C CA . THR A 1 109 ? -9.138 2.974 1.035 1.00 54.53 109 THR A CA 1
ATOM 869 C C . THR A 1 109 ? -7.642 2.963 0.788 1.00 54.53 109 THR A C 1
ATOM 871 O O . THR A 1 109 ? -6.874 2.823 1.738 1.00 54.53 109 THR A O 1
ATOM 874 N N . ASN A 1 110 ? -7.216 3.106 -0.469 1.00 56.72 110 ASN A N 1
ATOM 875 C CA . ASN A 1 110 ? -5.805 3.149 -0.812 1.00 56.72 110 ASN A CA 1
ATOM 876 C C . ASN A 1 110 ? -5.559 3.770 -2.191 1.00 56.72 110 ASN A C 1
ATOM 878 O O . ASN A 1 110 ? -6.319 3.537 -3.134 1.00 56.72 110 ASN A O 1
ATOM 882 N N . THR A 1 111 ? -4.431 4.465 -2.310 1.00 59.09 111 THR A N 1
ATOM 883 C CA . THR A 1 111 ? -3.827 4.881 -3.575 1.00 59.09 111 THR A CA 1
ATOM 884 C C . THR A 1 111 ? -2.393 4.360 -3.643 1.00 59.09 111 THR A C 1
ATOM 886 O O . THR A 1 111 ? -1.606 4.485 -2.696 1.00 59.09 111 THR A O 1
ATOM 889 N N . PHE A 1 112 ? -2.041 3.731 -4.762 1.00 61.50 112 PHE A N 1
ATOM 890 C CA . PHE A 1 112 ? -0.689 3.230 -5.000 1.00 61.50 112 PHE A CA 1
ATOM 891 C C . PHE A 1 112 ? -0.276 3.422 -6.458 1.00 61.50 112 PHE A C 1
ATOM 893 O O . PHE A 1 112 ? -1.107 3.527 -7.356 1.00 61.50 112 PHE A O 1
ATOM 900 N N . PHE A 1 113 ? 1.035 3.479 -6.683 1.00 58.56 113 PHE A N 1
ATOM 901 C CA . PHE A 1 113 ? 1.624 3.799 -7.980 1.00 58.56 113 PHE A CA 1
ATOM 902 C C . PHE A 1 113 ? 2.480 2.634 -8.463 1.00 58.56 113 PHE A C 1
ATOM 904 O O . PHE A 1 113 ? 3.430 2.224 -7.786 1.00 58.56 113 PHE A O 1
ATOM 911 N N . ILE A 1 114 ? 2.169 2.114 -9.649 1.00 63.62 114 ILE A N 1
ATOM 912 C CA . ILE A 1 114 ? 2.977 1.088 -10.308 1.00 63.62 114 ILE A CA 1
ATOM 913 C C . ILE A 1 114 ? 3.732 1.730 -11.456 1.00 63.62 114 ILE A C 1
ATOM 915 O O . ILE A 1 114 ? 3.143 2.310 -12.353 1.00 63.62 114 ILE A O 1
ATOM 919 N N . ARG A 1 115 ? 5.052 1.574 -11.460 1.00 61.81 115 ARG A N 1
ATOM 920 C CA . ARG A 1 115 ? 5.887 2.137 -12.520 1.00 61.81 115 ARG A CA 1
ATOM 921 C C . ARG A 1 115 ? 5.656 1.437 -13.855 1.00 61.81 115 ARG A C 1
ATOM 923 O O . ARG A 1 115 ? 5.829 0.219 -13.951 1.00 61.81 115 ARG A O 1
ATOM 930 N N . GLU A 1 116 ? 5.397 2.219 -14.896 1.00 58.44 116 GLU A N 1
ATOM 931 C CA . GLU A 1 116 ? 5.321 1.728 -16.269 1.00 58.44 116 GLU A CA 1
ATOM 932 C C . GLU A 1 116 ? 6.731 1.659 -16.871 1.00 58.44 116 GLU A C 1
ATOM 934 O O . GLU A 1 116 ? 7.308 2.647 -17.325 1.00 58.44 116 GLU A O 1
ATOM 939 N N . ASN A 1 117 ? 7.324 0.463 -16.893 1.00 54.50 117 ASN A N 1
ATOM 940 C CA . ASN A 1 117 ? 8.623 0.265 -17.551 1.00 54.50 117 ASN A CA 1
ATOM 941 C C . ASN A 1 117 ? 8.495 0.194 -19.087 1.00 54.50 117 ASN A C 1
ATOM 943 O O . ASN A 1 117 ? 9.456 0.482 -19.805 1.00 54.50 117 ASN A O 1
ATOM 947 N N . ALA A 1 118 ? 7.311 -0.151 -19.596 1.00 52.84 118 ALA A N 1
ATOM 948 C CA . ALA A 1 118 ? 6.995 -0.262 -21.019 1.00 52.84 118 ALA A CA 1
ATOM 949 C C . ALA A 1 118 ? 6.301 1.007 -21.546 1.00 52.84 118 ALA A C 1
ATOM 951 O O . ALA A 1 118 ? 5.215 0.944 -22.109 1.00 52.84 118 ALA A O 1
ATOM 952 N N . SER A 1 119 ? 6.906 2.175 -21.329 1.00 59.22 119 SER A N 1
ATOM 953 C CA . SER A 1 119 ? 6.297 3.438 -21.742 1.00 59.22 119 SER A CA 1
ATOM 954 C C . SER A 1 119 ? 6.594 3.812 -23.199 1.00 59.22 119 SER A C 1
ATOM 956 O O . SER A 1 119 ? 7.636 3.452 -23.766 1.00 59.22 119 SER A O 1
ATOM 958 N N . ALA A 1 120 ? 5.714 4.621 -23.801 1.00 60.38 120 ALA A N 1
ATOM 959 C CA . ALA A 1 120 ? 5.884 5.165 -25.155 1.00 60.38 120 ALA A CA 1
ATOM 960 C C . ALA A 1 120 ? 7.223 5.912 -25.333 1.00 60.38 120 ALA A C 1
ATOM 962 O O . ALA A 1 120 ? 7.806 5.944 -26.420 1.00 60.38 120 ALA A O 1
ATOM 963 N N . LYS A 1 121 ? 7.772 6.470 -24.248 1.00 64.94 121 LYS A N 1
ATOM 964 C CA . LYS A 1 121 ? 9.089 7.117 -24.226 1.00 64.94 121 LYS A CA 1
ATOM 965 C C . LYS A 1 121 ? 10.227 6.120 -24.423 1.00 64.94 121 LYS A C 1
ATOM 967 O O . LYS A 1 121 ? 11.190 6.432 -25.124 1.00 64.94 121 LYS A O 1
ATOM 972 N N . ASN A 1 122 ? 10.124 4.920 -23.851 1.00 66.12 122 ASN A N 1
ATOM 973 C CA . ASN A 1 122 ? 11.086 3.846 -24.095 1.00 66.12 122 ASN A CA 1
ATOM 974 C C . ASN A 1 122 ? 10.962 3.291 -25.522 1.00 66.12 122 ASN A C 1
ATOM 976 O O . ASN A 1 122 ? 11.993 3.043 -26.143 1.00 66.12 122 ASN A O 1
ATOM 980 N N . GLN A 1 123 ? 9.750 3.213 -26.084 1.00 68.44 123 GLN A N 1
ATOM 981 C CA . GLN A 1 123 ? 9.550 2.847 -27.493 1.00 68.44 123 GLN A CA 1
ATOM 982 C C . GLN A 1 123 ? 10.162 3.885 -28.451 1.00 68.44 123 GLN A C 1
ATOM 984 O O . GLN A 1 123 ? 10.887 3.523 -29.376 1.00 68.44 123 GLN A O 1
ATOM 989 N N . ARG A 1 124 ? 9.973 5.188 -28.189 1.00 73.38 124 ARG A N 1
ATOM 990 C CA . ARG A 1 124 ? 10.645 6.262 -28.949 1.00 73.38 124 ARG A CA 1
ATOM 991 C C . ARG A 1 124 ? 12.167 6.203 -28.810 1.00 73.38 124 ARG A C 1
ATOM 993 O O . ARG A 1 124 ? 12.873 6.434 -29.787 1.00 73.38 124 ARG A O 1
ATOM 1000 N N . LYS A 1 125 ? 12.689 5.889 -27.617 1.00 74.50 125 LYS A N 1
ATOM 1001 C CA . LYS A 1 125 ? 14.134 5.694 -27.401 1.00 74.50 125 LYS A CA 1
ATOM 1002 C C . LYS A 1 125 ? 14.667 4.499 -28.194 1.00 74.50 125 LYS A C 1
ATOM 1004 O O . LYS A 1 125 ? 15.695 4.650 -28.835 1.00 74.50 125 LYS A O 1
ATOM 1009 N N . MET A 1 126 ? 13.945 3.378 -28.225 1.00 75.62 126 MET A N 1
ATOM 1010 C CA . MET A 1 126 ? 14.283 2.213 -29.054 1.00 75.62 126 MET A CA 1
ATOM 1011 C C . MET A 1 126 ? 14.305 2.561 -30.549 1.00 75.62 126 MET A C 1
ATOM 1013 O O . MET A 1 126 ? 15.256 2.212 -31.247 1.00 75.62 126 MET A O 1
ATOM 1017 N N . GLY A 1 127 ? 13.313 3.320 -31.028 1.00 80.19 127 GLY A N 1
ATOM 1018 C CA . GLY A 1 127 ? 13.296 3.824 -32.405 1.00 80.19 127 GLY A CA 1
ATOM 1019 C C . GLY A 1 127 ? 14.506 4.710 -32.721 1.00 80.19 127 GLY A C 1
ATOM 1020 O O . GLY A 1 127 ? 15.157 4.519 -33.744 1.00 80.19 127 GLY A O 1
ATOM 1021 N N . LYS A 1 128 ? 14.878 5.618 -31.806 1.00 85.00 128 LYS A N 1
ATOM 1022 C CA . LYS A 1 128 ? 16.083 6.453 -31.950 1.00 85.00 128 LYS A CA 1
ATOM 1023 C C . LYS A 1 128 ? 17.372 5.628 -31.955 1.00 85.00 128 LYS A C 1
ATOM 1025 O O . LYS A 1 128 ? 18.221 5.866 -32.803 1.00 85.00 128 LYS A O 1
ATOM 1030 N N . THR A 1 129 ? 17.524 4.660 -31.052 1.00 84.44 129 THR A N 1
ATOM 1031 C CA . THR A 1 129 ? 18.709 3.785 -30.998 1.00 84.44 129 THR A CA 1
ATOM 1032 C C . THR A 1 129 ? 18.857 2.960 -32.277 1.00 84.44 129 THR A C 1
ATOM 1034 O O . THR A 1 129 ? 19.955 2.865 -32.826 1.00 84.44 129 THR A O 1
ATOM 1037 N N . THR A 1 130 ? 17.749 2.430 -32.798 1.00 86.12 130 THR A N 1
ATOM 1038 C CA . THR A 1 130 ? 17.739 1.688 -34.068 1.00 86.12 130 THR A CA 1
ATOM 1039 C C . THR A 1 130 ? 18.080 2.609 -35.246 1.00 86.12 130 THR A C 1
ATOM 1041 O O . THR A 1 130 ? 18.941 2.283 -36.051 1.00 86.12 130 THR A O 1
ATOM 1044 N N . GLY A 1 131 ? 17.515 3.820 -35.303 1.00 86.88 131 GLY A N 1
ATOM 1045 C CA . GLY A 1 131 ? 17.854 4.795 -36.348 1.00 86.88 131 GLY A CA 1
ATOM 1046 C C . GLY A 1 131 ? 19.319 5.256 -36.316 1.00 86.88 131 GLY A C 1
ATOM 1047 O O . GLY A 1 131 ? 19.953 5.362 -37.362 1.00 86.88 131 GLY A O 1
ATOM 1048 N N . ILE A 1 132 ? 19.886 5.483 -35.124 1.00 88.81 132 ILE A N 1
ATOM 1049 C CA . ILE A 1 132 ? 21.296 5.882 -34.963 1.00 88.81 132 ILE A CA 1
ATOM 1050 C C . ILE A 1 132 ? 22.233 4.760 -35.416 1.00 88.81 132 ILE A C 1
ATOM 1052 O O . ILE A 1 132 ? 23.206 5.021 -36.113 1.00 88.81 132 ILE A O 1
ATOM 1056 N N . THR A 1 133 ? 21.946 3.512 -35.050 1.00 90.06 133 THR A N 1
ATOM 1057 C CA . THR A 1 133 ? 22.776 2.368 -35.463 1.00 90.06 133 THR A CA 1
ATOM 1058 C C . THR A 1 133 ? 22.710 2.140 -36.972 1.00 90.06 133 THR A C 1
ATOM 1060 O O . THR A 1 133 ? 23.757 1.978 -37.591 1.00 90.06 133 THR A O 1
ATOM 1063 N N . MET A 1 134 ? 21.531 2.251 -37.592 1.00 89.44 134 MET A N 1
ATOM 1064 C CA . MET A 1 134 ? 21.406 2.240 -39.057 1.00 89.44 134 MET A CA 1
ATOM 1065 C C . MET A 1 134 ? 22.238 3.353 -39.712 1.00 89.44 134 MET A C 1
ATOM 1067 O O . MET A 1 134 ? 22.951 3.088 -40.676 1.00 89.44 134 MET A O 1
ATOM 1071 N N . LEU A 1 135 ? 22.218 4.573 -39.160 1.00 91.12 135 LEU A N 1
ATOM 1072 C CA . LEU A 1 135 ? 23.024 5.690 -39.664 1.00 91.12 135 LEU A CA 1
ATOM 1073 C C . LEU A 1 135 ? 24.533 5.431 -39.531 1.00 91.12 135 LEU A C 1
ATOM 1075 O O . LEU A 1 135 ? 25.284 5.710 -40.462 1.00 91.12 135 LEU A O 1
ATOM 1079 N N . VAL A 1 136 ? 24.986 4.880 -38.401 1.00 91.56 136 VAL A N 1
ATOM 1080 C CA . VAL A 1 136 ? 26.405 4.558 -38.173 1.00 91.56 136 VAL A CA 1
ATOM 1081 C C . VAL A 1 136 ? 26.895 3.513 -39.173 1.00 91.56 136 VAL A C 1
ATOM 1083 O O . VAL A 1 136 ? 27.938 3.717 -39.787 1.00 91.56 136 VAL A O 1
ATOM 1086 N N . PHE A 1 137 ? 26.139 2.432 -39.385 1.00 89.69 137 PHE A N 1
ATOM 1087 C CA . PHE A 1 137 ? 26.494 1.409 -40.375 1.00 89.69 137 PHE A CA 1
ATOM 1088 C C . PHE A 1 137 ? 26.451 1.951 -41.807 1.00 89.69 137 PHE A C 1
ATOM 1090 O O . PHE A 1 137 ? 27.337 1.641 -42.601 1.00 89.69 137 PHE A O 1
ATOM 1097 N N . PHE A 1 138 ? 25.475 2.808 -42.124 1.00 90.19 138 PHE A N 1
ATOM 1098 C CA . PHE A 1 138 ? 25.410 3.475 -43.422 1.00 90.19 138 PHE A CA 1
ATOM 1099 C C . PHE A 1 138 ? 26.666 4.312 -43.683 1.00 90.19 138 PHE A C 1
ATOM 1101 O O . PHE A 1 138 ? 27.319 4.131 -44.706 1.00 90.19 138 PHE A O 1
ATOM 1108 N N . LEU A 1 139 ? 27.054 5.176 -42.740 1.00 90.31 139 LEU A N 1
ATOM 1109 C CA . LEU A 1 139 ? 28.244 6.019 -42.872 1.00 90.31 139 LEU A CA 1
ATOM 1110 C C . LEU A 1 139 ? 29.538 5.194 -42.900 1.00 90.31 139 LEU A C 1
ATOM 1112 O O . LEU A 1 139 ? 30.425 5.490 -43.696 1.00 90.31 139 LEU A O 1
ATOM 1116 N N . ALA A 1 140 ? 29.632 4.141 -42.084 1.00 88.19 140 ALA A N 1
ATOM 1117 C CA . ALA A 1 140 ? 30.800 3.264 -42.036 1.00 88.19 140 ALA A CA 1
ATOM 1118 C C . ALA A 1 140 ? 31.033 2.500 -43.348 1.00 88.19 140 ALA A C 1
ATOM 1120 O O . ALA A 1 140 ? 32.180 2.249 -43.698 1.00 88.19 140 ALA A O 1
ATOM 1121 N N . CYS A 1 141 ? 29.974 2.154 -44.085 1.00 85.06 141 CYS A N 1
ATOM 1122 C CA . CYS A 1 141 ? 30.093 1.518 -45.399 1.00 85.06 141 CYS A CA 1
ATOM 1123 C C . CYS A 1 141 ? 30.207 2.540 -46.539 1.00 85.06 141 CYS A C 1
ATOM 1125 O O . CYS A 1 141 ? 30.937 2.311 -47.499 1.00 85.06 141 CYS A O 1
ATOM 1127 N N . PHE A 1 142 ? 29.506 3.672 -46.439 1.00 85.56 142 PHE A N 1
ATOM 1128 C CA . PHE A 1 142 ? 29.452 4.665 -47.506 1.00 85.56 142 PHE A CA 1
ATOM 1129 C C . PHE A 1 142 ? 30.719 5.527 -47.584 1.00 85.56 142 PHE A C 1
ATOM 1131 O O . PHE A 1 142 ? 31.235 5.742 -48.677 1.00 85.56 142 PHE A O 1
ATOM 1138 N N . ILE A 1 143 ? 31.275 5.978 -46.453 1.00 86.62 143 ILE A N 1
ATOM 1139 C CA . ILE A 1 143 ? 32.461 6.853 -46.452 1.00 86.62 143 ILE A CA 1
ATOM 1140 C C . ILE A 1 143 ? 33.675 6.173 -47.110 1.00 86.62 143 ILE A C 1
ATOM 1142 O O . ILE A 1 143 ? 34.272 6.802 -47.981 1.00 86.62 143 ILE A O 1
ATOM 1146 N N . PRO A 1 144 ? 34.031 4.910 -46.796 1.00 83.25 144 PRO A N 1
ATOM 1147 C CA . PRO A 1 144 ? 35.126 4.224 -47.486 1.00 83.25 144 PRO A CA 1
ATOM 1148 C C . PRO A 1 144 ? 34.862 4.032 -48.983 1.00 83.25 144 PRO A C 1
ATOM 1150 O O . PRO A 1 144 ? 35.774 4.212 -49.783 1.00 83.25 144 PRO A O 1
ATOM 1153 N N . SER A 1 145 ? 33.611 3.758 -49.373 1.00 80.81 145 SER A N 1
ATOM 1154 C CA . SER A 1 145 ? 33.239 3.576 -50.784 1.00 80.81 145 SER A CA 1
ATOM 1155 C C . SER A 1 145 ? 33.396 4.842 -51.639 1.00 80.81 145 SER A C 1
ATOM 1157 O O . SER A 1 145 ? 33.539 4.741 -52.850 1.00 80.81 145 SER A O 1
ATOM 1159 N N . LEU A 1 146 ? 33.434 6.035 -51.026 1.00 79.69 146 LEU A N 1
ATOM 1160 C CA . LEU A 1 146 ? 33.714 7.291 -51.735 1.00 79.69 146 LEU A CA 1
ATOM 1161 C C . LEU A 1 146 ? 35.187 7.442 -52.138 1.00 79.69 146 LEU A C 1
ATOM 1163 O O . LEU A 1 146 ? 35.493 8.215 -53.045 1.00 79.69 146 LEU A O 1
ATOM 1167 N N . PHE A 1 147 ? 36.094 6.729 -51.468 1.00 78.88 147 PHE A N 1
ATOM 1168 C CA . PHE A 1 147 ? 37.518 6.717 -51.806 1.00 78.88 147 PHE A CA 1
ATOM 1169 C C . PHE A 1 147 ? 37.870 5.616 -52.813 1.00 78.88 147 PHE A C 1
ATOM 1171 O O . PHE A 1 147 ? 38.968 5.632 -53.372 1.00 78.88 147 PHE A O 1
ATOM 1178 N N . ASP A 1 148 ? 36.938 4.697 -53.073 1.00 74.31 148 ASP A N 1
ATOM 1179 C CA . ASP A 1 148 ? 37.133 3.562 -53.964 1.00 74.31 148 ASP A CA 1
ATOM 1180 C C . ASP A 1 148 ? 36.711 3.922 -55.396 1.00 74.31 148 ASP A C 1
ATOM 1182 O O . ASP A 1 148 ? 35.527 4.051 -55.717 1.00 74.31 148 ASP A O 1
ATOM 1186 N N . ARG A 1 149 ? 37.696 4.121 -56.280 1.00 65.19 149 ARG A N 1
ATOM 1187 C CA . ARG A 1 149 ? 37.478 4.612 -57.657 1.00 65.19 149 ARG A CA 1
ATOM 1188 C C . ARG A 1 149 ? 36.791 3.610 -58.585 1.00 65.19 149 ARG A C 1
ATOM 1190 O O . ARG A 1 149 ? 36.355 4.005 -59.664 1.00 65.19 149 ARG A O 1
ATOM 1197 N N . GLU A 1 150 ? 36.710 2.342 -58.194 1.00 72.75 150 GLU A N 1
ATOM 1198 C CA . GLU A 1 150 ? 36.153 1.274 -59.030 1.00 72.75 150 GLU A CA 1
ATOM 1199 C C . GLU A 1 150 ? 34.639 1.110 -58.872 1.00 72.75 150 GLU A C 1
ATOM 1201 O O . GLU A 1 150 ? 33.981 0.560 -59.757 1.00 72.75 150 GLU A O 1
ATOM 1206 N N . THR A 1 151 ? 34.057 1.615 -57.779 1.00 72.56 151 THR A N 1
ATOM 1207 C CA . THR A 1 151 ? 32.620 1.468 -57.533 1.00 72.56 151 THR A CA 1
ATOM 1208 C C . THR A 1 151 ? 31.846 2.696 -58.014 1.00 72.56 151 THR A C 1
ATOM 1210 O O . THR A 1 151 ? 32.110 3.815 -57.566 1.00 72.56 151 THR A O 1
ATOM 1213 N N . PRO A 1 152 ? 30.859 2.542 -58.915 1.00 81.38 152 PRO A N 1
ATOM 1214 C CA . PRO A 1 152 ? 30.007 3.657 -59.288 1.00 81.38 152 PRO A CA 1
ATOM 1215 C C . PRO A 1 152 ? 29.155 4.076 -58.082 1.00 81.38 152 PRO A C 1
ATOM 1217 O O . PRO A 1 152 ? 28.517 3.247 -57.428 1.00 81.38 152 PRO A O 1
ATOM 1220 N N . ILE A 1 153 ? 29.105 5.386 -57.818 1.00 79.00 153 ILE A N 1
ATOM 1221 C CA . ILE A 1 153 ? 28.421 5.996 -56.661 1.00 79.00 153 ILE A CA 1
ATOM 1222 C C . ILE A 1 153 ? 26.988 5.453 -56.439 1.00 79.00 153 ILE A C 1
ATOM 1224 O O . ILE A 1 153 ? 26.642 5.165 -55.289 1.00 79.00 153 ILE A O 1
ATOM 1228 N N . PRO A 1 154 ? 26.147 5.242 -57.479 1.00 82.88 154 PRO A N 1
ATOM 1229 C CA . PRO A 1 154 ? 24.803 4.689 -57.290 1.00 82.88 154 PRO A CA 1
ATOM 1230 C C . PRO A 1 154 ? 24.787 3.267 -56.707 1.00 82.88 154 PRO A C 1
ATOM 1232 O O . PRO A 1 154 ? 23.922 2.941 -55.896 1.00 82.88 154 PRO A O 1
ATOM 1235 N N . GLN A 1 155 ? 25.751 2.423 -57.086 1.00 80.44 155 GLN A N 1
ATOM 1236 C CA . GLN A 1 155 ? 25.858 1.049 -56.591 1.00 80.44 155 GLN A CA 1
ATOM 1237 C C . GLN A 1 155 ? 26.350 1.023 -55.140 1.00 80.44 155 GLN A C 1
ATOM 1239 O O . GLN A 1 155 ? 25.832 0.256 -54.327 1.00 80.44 155 GLN A O 1
ATOM 1244 N N . ALA A 1 156 ? 27.298 1.898 -54.801 1.00 82.94 156 ALA A N 1
ATOM 1245 C CA . ALA A 1 156 ? 27.797 2.056 -53.439 1.00 82.94 156 ALA A CA 1
ATOM 1246 C C . ALA A 1 156 ? 26.701 2.533 -52.466 1.00 82.94 156 ALA A C 1
ATOM 1248 O O . ALA A 1 156 ? 26.574 1.993 -51.366 1.00 82.94 156 ALA A O 1
ATOM 1249 N N . LEU A 1 157 ? 25.858 3.487 -52.890 1.00 84.88 157 LEU A N 1
ATOM 1250 C CA . LEU A 1 157 ? 24.681 3.938 -52.131 1.00 84.88 157 LEU A CA 1
ATOM 1251 C C . LEU A 1 157 ? 23.662 2.818 -51.908 1.00 84.88 157 LEU A C 1
ATOM 1253 O O . LEU A 1 157 ? 23.124 2.673 -50.812 1.00 84.88 157 LEU A O 1
ATOM 1257 N N . PHE A 1 158 ? 23.392 2.024 -52.944 1.00 86.19 158 PHE A N 1
ATOM 1258 C CA . PHE A 1 158 ? 22.442 0.923 -52.846 1.00 86.19 158 PHE A CA 1
ATOM 1259 C C . PHE A 1 158 ? 22.943 -0.146 -51.865 1.00 86.19 158 PHE A C 1
ATOM 1261 O O . PHE A 1 158 ? 22.226 -0.523 -50.941 1.00 86.19 158 PHE A O 1
ATOM 1268 N N . MET A 1 159 ? 24.200 -0.577 -51.991 1.00 85.19 159 MET A N 1
ATOM 1269 C CA . MET A 1 159 ? 24.775 -1.594 -51.104 1.00 85.19 159 MET A CA 1
ATOM 1270 C C . MET A 1 159 ? 24.880 -1.121 -49.650 1.00 85.19 159 MET A C 1
ATOM 1272 O O . MET A 1 159 ? 24.506 -1.861 -48.738 1.00 85.19 159 MET A O 1
ATOM 1276 N N . SER A 1 160 ? 25.326 0.118 -49.416 1.00 86.06 160 SER A N 1
ATOM 1277 C CA . SER A 1 160 ? 25.407 0.677 -48.061 1.00 86.06 160 SER A CA 1
ATOM 1278 C C . SER A 1 160 ? 24.027 0.809 -47.411 1.00 86.06 160 SER A C 1
ATOM 1280 O O . SER A 1 160 ? 23.895 0.554 -46.213 1.00 86.06 160 SER A O 1
ATOM 1282 N N . PHE A 1 161 ? 22.980 1.106 -48.190 1.00 88.25 161 PHE A N 1
ATOM 1283 C CA . PHE A 1 161 ? 21.598 1.112 -47.711 1.00 88.25 161 PHE A CA 1
ATOM 1284 C C . PHE A 1 161 ? 21.124 -0.280 -47.260 1.00 88.25 161 PHE A C 1
ATOM 1286 O O . PHE A 1 161 ? 20.579 -0.408 -46.163 1.00 88.25 161 PHE A O 1
ATOM 1293 N N . PHE A 1 162 ? 21.370 -1.337 -48.044 1.00 88.25 162 PHE A N 1
ATOM 1294 C CA . PHE A 1 162 ? 20.985 -2.704 -47.655 1.00 88.25 162 PHE A CA 1
ATOM 1295 C C . PHE A 1 162 ? 21.741 -3.196 -46.419 1.00 88.25 162 PHE A C 1
ATOM 1297 O O . PHE A 1 162 ? 21.133 -3.779 -45.517 1.00 88.25 162 PHE A O 1
ATOM 1304 N N . VAL A 1 163 ? 23.047 -2.923 -46.340 1.00 89.00 163 VAL A N 1
ATOM 1305 C CA . VAL A 1 163 ? 23.859 -3.274 -45.166 1.00 89.00 163 VAL A CA 1
ATOM 1306 C C . VAL A 1 163 ? 23.372 -2.517 -43.930 1.00 89.00 163 VAL A C 1
ATOM 1308 O O . VAL A 1 163 ? 23.196 -3.123 -42.874 1.00 89.00 163 VAL A O 1
ATOM 1311 N N . ALA A 1 164 ? 23.074 -1.222 -44.054 1.00 90.12 164 ALA A N 1
ATOM 1312 C CA . ALA A 1 164 ? 22.511 -0.432 -42.963 1.00 90.12 164 ALA A CA 1
ATOM 1313 C C . ALA A 1 164 ? 21.140 -0.953 -42.505 1.00 90.12 164 ALA A C 1
ATOM 1315 O O . ALA A 1 164 ? 20.872 -0.995 -41.304 1.00 90.12 164 ALA A O 1
ATOM 1316 N N . LEU A 1 165 ? 20.286 -1.385 -43.438 1.00 88.25 165 LEU A N 1
ATOM 1317 C CA . LEU A 1 165 ? 18.950 -1.882 -43.123 1.00 88.25 165 LEU A CA 1
ATOM 1318 C C . LEU A 1 165 ? 19.000 -3.227 -42.394 1.00 88.25 165 LEU A C 1
ATOM 1320 O O . LEU A 1 165 ? 18.358 -3.385 -41.356 1.00 88.25 165 LEU A O 1
ATOM 1324 N N . ILE A 1 166 ? 19.792 -4.172 -42.904 1.00 89.12 166 ILE A N 1
ATOM 1325 C CA . ILE A 1 166 ? 19.881 -5.526 -42.348 1.00 89.12 166 ILE A CA 1
ATOM 1326 C C . ILE A 1 166 ? 20.766 -5.528 -41.100 1.00 89.12 166 ILE A C 1
ATOM 1328 O O . ILE A 1 166 ? 20.298 -5.835 -40.004 1.00 89.12 166 ILE A O 1
ATOM 1332 N N . MET A 1 167 ? 22.039 -5.149 -41.235 1.00 87.69 167 MET A N 1
ATOM 1333 C CA . MET A 1 167 ? 23.002 -5.232 -40.134 1.00 87.69 167 MET A CA 1
ATOM 1334 C C . MET A 1 167 ? 22.743 -4.144 -39.096 1.00 87.69 167 MET A C 1
ATOM 1336 O O . MET A 1 167 ? 22.648 -4.443 -37.906 1.00 87.69 167 MET A O 1
ATOM 1340 N N . GLY A 1 168 ? 22.552 -2.896 -39.533 1.00 87.06 168 GLY A N 1
ATOM 1341 C CA . GLY A 1 168 ? 22.240 -1.791 -38.625 1.00 87.06 168 GLY A CA 1
ATOM 1342 C C . GLY A 1 168 ? 20.905 -1.984 -37.901 1.00 87.06 168 GLY A C 1
ATOM 1343 O O . GLY A 1 168 ? 20.830 -1.748 -36.695 1.00 87.06 168 GLY A O 1
ATOM 1344 N N . GLY A 1 169 ? 19.881 -2.499 -38.590 1.00 87.44 169 GLY A N 1
ATOM 1345 C CA . GLY A 1 169 ? 18.586 -2.824 -37.986 1.00 87.44 169 GLY A CA 1
ATOM 1346 C C . GLY A 1 169 ? 18.671 -3.930 -36.926 1.00 87.44 169 GLY A C 1
ATOM 1347 O O . GLY A 1 169 ? 18.192 -3.743 -35.804 1.00 87.44 169 GLY A O 1
ATOM 1348 N N . ILE A 1 170 ? 19.326 -5.057 -37.240 1.00 88.94 170 ILE A N 1
ATOM 1349 C CA . ILE A 1 170 ? 19.480 -6.187 -36.305 1.00 88.94 170 ILE A CA 1
ATOM 1350 C C . ILE A 1 170 ? 20.306 -5.770 -35.081 1.00 88.94 170 ILE A C 1
ATOM 1352 O O . ILE A 1 170 ? 19.865 -5.970 -33.947 1.00 88.94 170 ILE A O 1
ATOM 1356 N N . PHE A 1 171 ? 21.471 -5.144 -35.279 1.00 88.00 171 PHE A N 1
ATOM 1357 C CA . PHE A 1 171 ? 22.312 -4.695 -34.162 1.00 88.00 171 PHE A CA 1
ATOM 1358 C C . PHE A 1 171 ? 21.618 -3.621 -33.317 1.00 88.00 171 PHE A C 1
ATOM 1360 O O . PHE A 1 171 ? 21.668 -3.682 -32.086 1.00 88.00 171 PHE A O 1
ATOM 1367 N N . GLY A 1 172 ? 20.919 -2.676 -33.950 1.00 87.44 172 GLY A N 1
ATOM 1368 C CA . GLY A 1 172 ? 20.125 -1.659 -33.262 1.00 87.44 172 GLY A CA 1
ATOM 1369 C C . GLY A 1 172 ? 19.031 -2.244 -32.377 1.00 87.44 172 GLY A C 1
ATOM 1370 O O . GLY A 1 172 ? 18.841 -1.800 -31.237 1.00 87.44 172 GLY A O 1
ATOM 1371 N N . TYR A 1 173 ? 18.356 -3.284 -32.864 1.00 85.62 173 TYR A N 1
ATOM 1372 C CA . TYR A 1 173 ? 17.334 -3.998 -32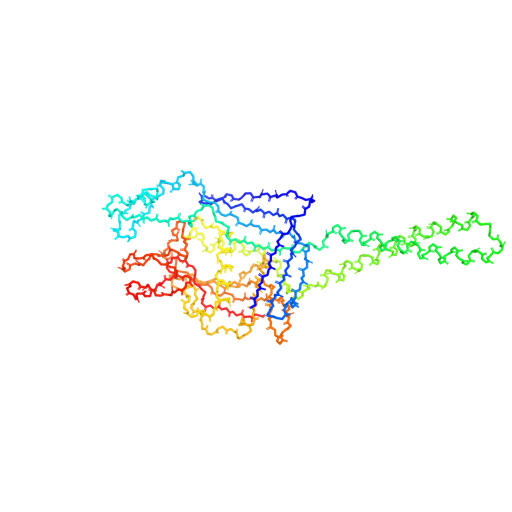.109 1.00 85.62 173 TYR A CA 1
ATOM 1373 C C . TYR A 1 173 ? 17.927 -4.780 -30.928 1.00 85.62 173 TYR A C 1
ATOM 1375 O O . TYR A 1 173 ? 17.443 -4.649 -29.802 1.00 85.62 173 TYR A O 1
ATOM 1383 N N . VAL A 1 174 ? 19.024 -5.517 -31.143 1.00 87.81 174 VAL A N 1
ATOM 1384 C CA . VAL A 1 174 ? 19.722 -6.265 -30.080 1.00 87.81 174 VAL A CA 1
ATOM 1385 C C . VAL A 1 174 ? 20.218 -5.325 -28.977 1.00 87.81 174 VAL A C 1
ATOM 1387 O O . VAL A 1 174 ? 19.959 -5.570 -27.797 1.00 87.81 174 VAL A O 1
ATOM 1390 N N . ILE A 1 175 ? 20.855 -4.205 -29.336 1.00 86.69 175 ILE A N 1
ATOM 1391 C CA . ILE A 1 175 ? 21.300 -3.189 -28.369 1.00 86.69 175 ILE A CA 1
ATOM 1392 C C . ILE A 1 175 ? 20.103 -2.611 -27.606 1.00 86.69 175 ILE A C 1
ATOM 1394 O O . ILE A 1 175 ? 20.161 -2.452 -26.386 1.00 86.69 175 ILE A O 1
ATOM 1398 N N . SER A 1 176 ? 18.993 -2.338 -28.293 1.00 83.00 176 SER A N 1
ATOM 1399 C CA . SER A 1 176 ? 17.779 -1.829 -27.650 1.00 83.00 176 SER A CA 1
ATOM 1400 C C . SER A 1 176 ? 17.182 -2.822 -26.650 1.00 83.00 176 SER A C 1
ATOM 1402 O O . SER A 1 176 ? 16.772 -2.406 -25.564 1.00 83.00 176 SER A O 1
ATOM 1404 N N . ILE A 1 177 ? 17.191 -4.124 -26.963 1.00 82.00 177 ILE A N 1
ATOM 1405 C CA . ILE A 1 177 ? 16.793 -5.182 -26.024 1.00 82.00 177 ILE A CA 1
ATOM 1406 C C . ILE A 1 177 ? 17.727 -5.198 -24.816 1.00 82.00 177 ILE A C 1
ATOM 1408 O O . ILE A 1 177 ? 17.243 -5.236 -23.689 1.00 82.00 177 ILE A O 1
ATOM 1412 N N . ILE A 1 178 ? 19.045 -5.117 -25.011 1.00 83.00 178 ILE A N 1
ATOM 1413 C CA . ILE A 1 178 ? 20.014 -5.102 -23.903 1.00 83.00 178 ILE A CA 1
ATOM 1414 C C . ILE A 1 178 ? 19.794 -3.876 -23.002 1.00 83.00 178 ILE A C 1
ATOM 1416 O O . ILE A 1 178 ? 19.770 -4.000 -21.775 1.00 83.00 178 ILE A O 1
ATOM 1420 N N . ILE A 1 179 ? 19.555 -2.694 -23.581 1.00 79.06 179 ILE A N 1
ATOM 1421 C CA . ILE A 1 179 ? 19.227 -1.469 -22.831 1.00 79.06 179 ILE A CA 1
ATOM 1422 C C . ILE A 1 179 ? 17.892 -1.619 -22.083 1.00 79.06 179 ILE A C 1
ATOM 1424 O O . ILE A 1 179 ? 17.746 -1.157 -20.949 1.00 79.06 179 ILE A O 1
ATOM 1428 N N . PHE A 1 180 ? 16.896 -2.260 -22.693 1.00 75.06 180 PHE A N 1
ATOM 1429 C CA . PHE A 1 180 ? 15.616 -2.519 -22.039 1.00 75.06 180 PHE A CA 1
ATOM 1430 C C . PHE A 1 180 ? 15.763 -3.521 -20.885 1.00 75.06 180 PHE A C 1
ATOM 1432 O O . PHE A 1 180 ? 15.270 -3.272 -19.787 1.00 75.06 180 PHE A O 1
ATOM 1439 N N . MET A 1 181 ? 16.513 -4.603 -21.095 1.00 71.69 181 MET A N 1
ATOM 1440 C CA . MET A 1 181 ? 16.806 -5.617 -20.083 1.00 71.69 181 MET A CA 1
ATOM 1441 C C . MET A 1 181 ? 17.594 -5.027 -18.913 1.00 71.69 181 MET A C 1
ATOM 1443 O O . MET A 1 181 ? 17.202 -5.212 -17.765 1.00 71.69 181 MET A O 1
ATOM 1447 N N . THR A 1 182 ? 18.645 -4.243 -19.166 1.00 68.69 182 THR A N 1
ATOM 1448 C CA . THR A 1 182 ? 19.403 -3.551 -18.103 1.00 68.69 182 THR A CA 1
ATOM 1449 C C . THR A 1 182 ? 18.533 -2.576 -17.309 1.00 68.69 182 THR A C 1
ATOM 1451 O O . THR A 1 182 ? 18.656 -2.510 -16.087 1.00 68.69 182 THR A O 1
ATOM 1454 N N . LYS A 1 183 ? 17.577 -1.885 -17.946 1.00 67.12 183 LYS A N 1
ATOM 1455 C CA . LYS A 1 183 ? 16.574 -1.080 -17.226 1.00 67.12 183 LYS A CA 1
ATOM 1456 C C . LYS A 1 183 ? 15.618 -1.915 -16.373 1.00 67.12 183 LYS A C 1
ATOM 1458 O O . LYS A 1 183 ? 15.244 -1.456 -15.300 1.00 67.12 183 LYS A O 1
ATOM 1463 N N . GLN A 1 184 ? 15.239 -3.116 -16.812 1.00 60.91 184 GLN A N 1
ATOM 1464 C CA . GLN A 1 184 ? 14.421 -4.040 -16.013 1.00 60.91 184 GLN A CA 1
ATOM 1465 C C . GLN A 1 184 ? 15.205 -4.628 -14.828 1.00 60.91 184 GLN A C 1
ATOM 1467 O O . GLN A 1 184 ? 14.638 -4.854 -13.756 1.00 60.91 184 GLN A O 1
ATOM 1472 N N . PHE A 1 185 ? 16.514 -4.848 -14.999 1.00 55.12 185 PHE A N 1
ATOM 1473 C CA . PHE A 1 185 ? 17.418 -5.264 -13.924 1.00 55.12 185 PHE A CA 1
ATOM 1474 C C . PHE A 1 185 ? 17.741 -4.139 -12.947 1.00 55.12 185 PHE A C 1
ATOM 1476 O O . PHE A 1 185 ? 17.983 -4.423 -11.773 1.00 55.12 185 PHE A O 1
ATOM 1483 N N . ASN A 1 186 ? 17.681 -2.876 -13.383 1.00 59.78 186 ASN A N 1
ATOM 1484 C CA . ASN A 1 186 ? 17.697 -1.733 -12.482 1.00 59.78 186 ASN A CA 1
ATOM 1485 C C . ASN A 1 186 ? 16.359 -1.658 -11.733 1.00 59.78 186 ASN A C 1
ATOM 1487 O O . ASN A 1 186 ? 15.495 -0.819 -11.989 1.00 59.78 186 ASN A O 1
ATOM 1491 N N . ARG A 1 187 ? 16.193 -2.587 -10.786 1.00 58.31 187 ARG A N 1
ATOM 1492 C CA . ARG A 1 187 ? 15.020 -2.733 -9.925 1.00 58.31 187 ARG A CA 1
ATOM 1493 C C . ARG A 1 187 ? 14.828 -1.560 -8.978 1.00 58.31 187 ARG A C 1
ATOM 1495 O O . ARG A 1 187 ? 13.913 -1.608 -8.168 1.00 58.31 187 ARG A O 1
ATOM 1502 N N . ASP A 1 188 ? 15.618 -0.494 -9.091 1.00 59.12 188 ASP A N 1
ATOM 1503 C CA . ASP A 1 188 ? 15.342 0.763 -8.405 1.00 59.12 188 ASP A CA 1
ATOM 1504 C C . ASP A 1 188 ? 15.330 0.565 -6.869 1.00 59.12 188 ASP A C 1
ATOM 1506 O O . ASP A 1 188 ? 14.548 1.186 -6.154 1.00 59.12 188 ASP A O 1
ATOM 1510 N N . GLY A 1 189 ? 16.151 -0.381 -6.384 1.00 59.53 189 GLY A N 1
ATOM 1511 C CA . GLY A 1 189 ? 16.223 -0.817 -4.984 1.00 59.53 189 GLY A CA 1
ATOM 1512 C C . GLY A 1 189 ? 15.141 -1.812 -4.539 1.00 59.53 189 GLY A C 1
ATOM 1513 O O . GLY A 1 189 ? 15.146 -2.224 -3.385 1.00 59.53 189 GLY A O 1
ATOM 1514 N N . ARG A 1 190 ? 14.216 -2.221 -5.420 1.00 68.81 190 ARG A N 1
ATOM 1515 C CA . ARG A 1 190 ? 13.079 -3.095 -5.085 1.00 68.81 190 ARG A CA 1
ATOM 1516 C C . ARG A 1 190 ? 13.518 -4.534 -4.812 1.00 68.81 190 ARG A C 1
ATOM 1518 O O . ARG A 1 190 ? 14.117 -5.193 -5.669 1.00 68.81 190 ARG A O 1
ATOM 1525 N N . LYS A 1 191 ? 13.130 -5.054 -3.647 1.00 73.25 191 LYS A N 1
ATOM 1526 C CA . LYS A 1 191 ? 13.294 -6.469 -3.292 1.00 73.25 191 LYS A CA 1
ATOM 1527 C C . LYS A 1 191 ? 12.405 -7.361 -4.170 1.00 73.25 191 LYS A C 1
ATOM 1529 O O . LYS A 1 191 ? 11.339 -6.953 -4.629 1.00 73.25 191 LYS A O 1
ATOM 1534 N N . ARG A 1 192 ? 12.858 -8.593 -4.439 1.00 75.38 192 ARG A N 1
ATOM 1535 C CA . ARG A 1 192 ? 12.119 -9.567 -5.263 1.00 75.38 192 ARG A CA 1
ATOM 1536 C C . ARG A 1 192 ? 10.853 -10.015 -4.528 1.00 75.38 192 ARG A C 1
ATOM 1538 O O . ARG A 1 192 ? 10.939 -10.461 -3.389 1.00 75.38 192 ARG A O 1
ATOM 1545 N N . ILE A 1 193 ? 9.711 -9.962 -5.210 1.00 78.50 193 ILE A N 1
ATOM 1546 C CA . ILE A 1 193 ? 8.444 -10.498 -4.701 1.00 78.50 193 ILE A CA 1
ATOM 1547 C C . ILE A 1 193 ? 8.350 -11.988 -5.088 1.00 78.50 193 ILE A C 1
ATOM 1549 O O . ILE A 1 193 ? 8.505 -12.319 -6.271 1.00 78.50 193 ILE A O 1
ATOM 1553 N N . PRO A 1 194 ? 8.134 -12.908 -4.133 1.00 81.50 194 PRO A N 1
ATOM 1554 C CA . PRO A 1 194 ? 7.945 -14.324 -4.426 1.00 81.50 194 PRO A CA 1
ATOM 1555 C C . PRO A 1 194 ? 6.566 -14.565 -5.057 1.00 81.50 194 PRO A C 1
ATOM 1557 O O . PRO A 1 194 ? 5.540 -14.495 -4.384 1.00 81.50 194 PRO A O 1
ATOM 1560 N N . PHE A 1 195 ? 6.553 -14.884 -6.355 1.00 78.75 195 PHE A N 1
ATOM 1561 C CA . PHE A 1 195 ? 5.336 -15.013 -7.169 1.00 78.75 195 PHE A CA 1
ATOM 1562 C C . PHE A 1 195 ? 4.296 -15.983 -6.582 1.00 78.75 195 PHE A C 1
ATOM 1564 O O . PHE A 1 195 ? 3.142 -15.611 -6.398 1.00 78.75 195 PHE A O 1
ATOM 1571 N N . TRP A 1 196 ? 4.702 -17.205 -6.224 1.00 78.62 196 TRP A N 1
ATOM 1572 C CA . TRP A 1 196 ? 3.781 -18.221 -5.696 1.00 78.62 196 TRP A CA 1
ATOM 1573 C C . TRP A 1 196 ? 3.145 -17.824 -4.361 1.00 78.62 196 TRP A C 1
ATOM 1575 O O . TRP A 1 196 ? 1.953 -18.046 -4.139 1.00 78.62 196 TRP A O 1
ATOM 1585 N N . SER A 1 197 ? 3.925 -17.198 -3.477 1.00 82.19 197 SER A N 1
ATOM 1586 C CA . SER A 1 197 ? 3.408 -16.726 -2.191 1.00 82.19 197 SER A CA 1
ATOM 1587 C C . SER A 1 197 ? 2.424 -15.570 -2.385 1.00 82.19 197 SER A C 1
ATOM 1589 O O . SER A 1 197 ? 1.347 -15.560 -1.790 1.00 82.19 197 SER A O 1
ATOM 1591 N N . TYR A 1 198 ? 2.732 -14.648 -3.302 1.00 83.25 198 TYR A N 1
ATOM 1592 C CA . TYR A 1 198 ? 1.848 -13.538 -3.661 1.00 83.25 198 TYR A CA 1
ATOM 1593 C C . TYR A 1 198 ? 0.492 -14.018 -4.199 1.00 83.25 198 TYR A C 1
ATOM 1595 O O . TYR A 1 198 ? -0.552 -13.632 -3.679 1.00 83.25 198 TYR A O 1
ATOM 1603 N N . VAL A 1 199 ? 0.493 -14.933 -5.174 1.00 83.81 199 VAL A N 1
ATOM 1604 C CA . VAL A 1 199 ? -0.747 -15.428 -5.801 1.00 83.81 199 VAL A CA 1
ATOM 1605 C C . VAL A 1 199 ? -1.632 -16.192 -4.808 1.00 83.81 199 VAL A C 1
ATOM 1607 O O . VAL A 1 199 ? -2.856 -16.074 -4.845 1.00 83.81 199 VAL A O 1
ATOM 1610 N N . THR A 1 200 ? -1.036 -16.953 -3.886 1.00 87.00 200 THR A N 1
ATOM 1611 C CA . THR A 1 200 ? -1.797 -17.753 -2.908 1.00 87.00 200 THR A CA 1
ATOM 1612 C C . THR A 1 200 ? -2.302 -16.946 -1.710 1.00 87.00 200 THR A C 1
ATOM 1614 O O . THR A 1 200 ? -3.233 -17.380 -1.031 1.00 87.00 200 THR A O 1
ATOM 1617 N N . THR A 1 201 ? -1.746 -15.757 -1.461 1.00 88.25 201 THR A N 1
ATOM 1618 C CA . THR A 1 201 ? -2.039 -14.950 -0.266 1.00 88.25 201 THR A CA 1
ATOM 1619 C C . THR A 1 201 ? -3.499 -14.541 -0.165 1.00 88.25 201 THR A C 1
ATOM 1621 O O . THR A 1 201 ? -4.113 -14.763 0.878 1.00 88.25 201 THR A O 1
ATOM 1624 N N . LYS A 1 202 ? -4.101 -14.041 -1.251 1.00 87.50 202 LYS A N 1
ATOM 1625 C CA . LYS A 1 202 ? -5.522 -13.660 -1.248 1.00 87.50 202 LYS A CA 1
ATOM 1626 C C . LYS A 1 202 ? -6.430 -14.827 -0.841 1.00 87.50 202 LYS A C 1
ATOM 1628 O O . LYS A 1 202 ? -7.359 -14.643 -0.059 1.00 87.50 202 LYS A O 1
ATOM 1633 N N . GLY A 1 203 ? -6.144 -16.026 -1.353 1.00 86.50 203 GLY A N 1
ATOM 1634 C CA . GLY A 1 203 ? -6.881 -17.245 -1.017 1.00 86.50 203 GLY A CA 1
ATOM 1635 C C . GLY A 1 203 ? -6.696 -17.657 0.444 1.00 86.50 203 GLY A C 1
ATOM 1636 O O . GLY A 1 203 ? -7.684 -17.912 1.127 1.00 86.50 203 GLY A O 1
ATOM 1637 N N . LYS A 1 204 ? -5.450 -17.654 0.939 1.00 89.44 204 LYS A N 1
ATOM 1638 C CA . LYS A 1 204 ? -5.125 -17.987 2.337 1.00 89.44 204 LYS A CA 1
ATOM 1639 C C . LYS A 1 204 ? -5.815 -17.050 3.328 1.00 89.44 204 LYS A C 1
ATOM 1641 O O . LYS A 1 204 ? -6.473 -17.524 4.246 1.00 89.44 204 LYS A O 1
ATOM 1646 N N . VAL A 1 205 ? -5.723 -15.736 3.105 1.00 89.75 205 VAL A N 1
ATOM 1647 C CA . VAL A 1 205 ? -6.362 -14.727 3.964 1.00 89.75 205 VAL A CA 1
ATOM 1648 C C . VAL A 1 205 ? -7.880 -14.891 3.937 1.00 89.75 205 VAL A C 1
ATOM 1650 O O . VAL A 1 205 ? -8.502 -14.992 4.989 1.00 89.75 205 VAL A O 1
ATOM 1653 N N . LYS A 1 206 ? -8.487 -15.013 2.749 1.00 88.00 206 LYS A N 1
ATOM 1654 C CA . LYS A 1 206 ? -9.936 -15.228 2.640 1.00 88.00 206 LYS A CA 1
ATOM 1655 C C . LYS A 1 206 ? -10.381 -16.503 3.365 1.00 88.00 206 LYS A C 1
ATOM 1657 O O . LYS A 1 206 ? -11.402 -16.483 4.039 1.00 88.00 206 LYS A O 1
ATOM 1662 N N . SER A 1 207 ? -9.617 -17.590 3.254 1.00 87.25 207 SER A N 1
ATOM 1663 C CA . SER A 1 207 ? -9.911 -18.847 3.950 1.00 87.25 207 SER A CA 1
ATOM 1664 C C . SER A 1 207 ? -9.786 -18.724 5.469 1.00 87.25 207 SER A C 1
ATOM 1666 O O . SER A 1 207 ? -10.570 -19.344 6.178 1.00 87.25 207 SER A O 1
ATOM 1668 N N . ALA A 1 208 ? -8.828 -17.938 5.968 1.00 87.25 208 ALA A N 1
ATOM 1669 C CA . ALA A 1 208 ? -8.643 -17.715 7.401 1.00 87.25 208 ALA A CA 1
ATOM 1670 C C . ALA A 1 208 ? -9.803 -16.919 8.022 1.00 87.25 208 ALA A C 1
ATOM 1672 O O . ALA A 1 208 ? -10.210 -17.206 9.144 1.00 87.25 208 ALA A O 1
ATOM 1673 N N . PHE A 1 209 ? -10.361 -15.951 7.286 1.00 85.25 209 PHE A N 1
ATOM 1674 C CA . PHE A 1 209 ? -11.476 -15.123 7.761 1.00 85.25 209 PHE A CA 1
ATOM 1675 C C . PHE A 1 209 ? -12.864 -15.695 7.466 1.00 85.25 209 PHE A C 1
ATOM 1677 O O . PHE A 1 209 ? -13.818 -15.293 8.126 1.00 85.25 209 PHE A O 1
ATOM 1684 N N . ALA A 1 210 ? -12.998 -16.641 6.532 1.00 83.88 210 ALA A N 1
ATOM 1685 C CA . ALA A 1 210 ? -14.292 -17.201 6.134 1.00 83.88 210 ALA A CA 1
ATOM 1686 C C . ALA A 1 210 ? -15.186 -17.689 7.300 1.00 83.88 210 ALA A C 1
ATOM 1688 O O . ALA A 1 210 ? -16.392 -17.464 7.220 1.00 83.88 210 ALA A O 1
ATOM 1689 N N . PRO A 1 211 ? -14.659 -18.306 8.381 1.00 82.12 211 PRO A N 1
ATOM 1690 C CA . PRO A 1 211 ? -15.486 -18.725 9.517 1.00 82.12 211 PRO A CA 1
ATOM 1691 C C . PRO A 1 211 ? -15.997 -17.573 10.396 1.00 82.12 211 PRO A C 1
ATOM 1693 O O . PRO A 1 211 ? -16.976 -17.753 11.114 1.00 82.12 211 PRO A O 1
ATOM 1696 N N . TYR A 1 212 ? -15.329 -16.416 10.374 1.00 78.81 212 TYR A N 1
ATOM 1697 C CA . TYR A 1 212 ? -15.532 -15.331 11.344 1.00 78.81 212 TYR A CA 1
ATOM 1698 C C . TYR A 1 212 ? -16.171 -14.083 10.729 1.00 78.81 212 TYR A C 1
ATOM 1700 O O . TYR A 1 212 ? -16.894 -13.358 11.406 1.00 78.81 212 TYR A O 1
ATOM 1708 N N . ASP A 1 213 ? -15.908 -13.829 9.447 1.00 75.81 213 ASP A N 1
ATOM 1709 C CA . ASP A 1 213 ? -16.470 -12.710 8.698 1.00 75.81 213 ASP A CA 1
ATOM 1710 C C . ASP A 1 213 ? -16.934 -13.191 7.310 1.00 75.81 213 ASP A C 1
ATOM 1712 O O . ASP A 1 213 ? -16.156 -13.209 6.348 1.00 75.81 213 ASP A O 1
ATOM 1716 N N . PRO A 1 214 ? -18.221 -13.567 7.177 1.00 70.19 214 PRO A N 1
ATOM 1717 C CA . PRO A 1 214 ? -18.806 -13.979 5.900 1.00 70.19 214 PRO A CA 1
ATOM 1718 C C . PRO A 1 214 ? -18.763 -12.883 4.824 1.00 70.19 214 PRO A C 1
ATOM 1720 O O . PRO A 1 214 ? -18.890 -13.177 3.634 1.00 70.19 214 PRO A O 1
ATOM 1723 N N . TYR A 1 215 ? -18.595 -11.619 5.228 1.00 73.06 215 TYR A N 1
ATOM 1724 C CA . TYR A 1 215 ? -18.616 -10.439 4.363 1.00 73.06 215 TYR A CA 1
ATOM 1725 C C . TYR A 1 215 ? -17.222 -9.854 4.115 1.00 73.06 215 TYR A C 1
ATOM 1727 O O . TYR A 1 215 ? -17.093 -8.757 3.556 1.00 73.06 215 TYR A O 1
ATOM 1735 N N . PHE A 1 216 ? -16.183 -10.609 4.474 1.00 78.31 216 PHE A N 1
ATOM 1736 C CA . PHE A 1 216 ? -14.796 -10.208 4.338 1.00 78.31 216 PHE A CA 1
ATOM 1737 C C . PHE A 1 216 ? -14.436 -9.817 2.895 1.00 78.31 216 PHE A C 1
ATOM 1739 O O . PHE A 1 216 ? -14.671 -10.555 1.931 1.00 78.31 216 PHE A O 1
ATOM 1746 N N . SER A 1 217 ? -13.788 -8.660 2.756 1.00 79.62 217 SER A N 1
ATOM 1747 C CA . SER A 1 217 ? -13.221 -8.168 1.500 1.00 79.62 217 SER A CA 1
ATOM 1748 C C . SER A 1 217 ? -11.709 -8.034 1.641 1.00 79.62 217 SER A C 1
ATOM 1750 O O . SER A 1 217 ? -11.224 -7.254 2.461 1.00 79.62 217 SER A O 1
ATOM 1752 N N . PHE A 1 218 ? -10.962 -8.779 0.822 1.00 83.19 218 PHE A N 1
ATOM 1753 C CA . PHE A 1 218 ? -9.498 -8.748 0.846 1.00 83.19 218 PHE A CA 1
ATOM 1754 C C . PHE A 1 218 ? -8.962 -7.362 0.484 1.00 83.19 218 PHE A C 1
ATOM 1756 O O . PHE A 1 218 ? -8.036 -6.882 1.119 1.00 83.19 218 PHE A O 1
ATOM 1763 N N . GLU A 1 219 ? -9.563 -6.702 -0.503 1.00 79.06 219 GLU A N 1
ATOM 1764 C CA . GLU A 1 219 ? -9.167 -5.364 -0.935 1.00 79.06 219 GLU A CA 1
ATOM 1765 C C . GLU A 1 219 ? -9.385 -4.314 0.173 1.00 79.06 219 GLU A C 1
ATOM 1767 O O . GLU A 1 219 ? -8.549 -3.431 0.367 1.00 79.06 219 GLU A O 1
ATOM 1772 N N . LYS A 1 220 ? -10.477 -4.438 0.949 1.00 76.69 220 LYS A N 1
ATOM 1773 C CA . LYS A 1 220 ? -10.718 -3.597 2.136 1.00 76.69 220 LYS A CA 1
ATOM 1774 C C . LYS A 1 220 ? -9.652 -3.858 3.201 1.00 76.69 220 LYS A C 1
ATOM 1776 O O . LYS A 1 220 ? -9.065 -2.910 3.715 1.00 76.69 220 LYS A O 1
ATOM 1781 N N . PHE A 1 221 ? -9.402 -5.132 3.500 1.00 83.50 221 PHE A N 1
ATOM 1782 C CA . PHE A 1 221 ? -8.390 -5.560 4.461 1.00 83.50 221 PHE A CA 1
ATOM 1783 C C . PHE A 1 221 ? -6.998 -5.042 4.090 1.00 83.50 221 PHE A C 1
ATOM 1785 O O . PHE A 1 221 ? -6.353 -4.386 4.900 1.00 83.50 221 PHE A O 1
ATOM 1792 N N . GLU A 1 222 ? -6.558 -5.263 2.852 1.00 84.50 222 GLU A N 1
ATOM 1793 C CA . GLU A 1 222 ? -5.260 -4.810 2.356 1.00 84.50 222 GLU A CA 1
ATOM 1794 C C . GLU A 1 222 ? -5.107 -3.290 2.524 1.00 84.50 222 GLU A C 1
ATOM 1796 O O . GLU A 1 222 ? -4.115 -2.836 3.094 1.00 84.50 222 GLU A O 1
ATOM 1801 N N . GLY A 1 223 ? -6.117 -2.507 2.123 1.00 77.38 223 GLY A N 1
ATOM 1802 C CA . GLY A 1 223 ? -6.122 -1.053 2.317 1.00 77.38 223 GLY A CA 1
ATOM 1803 C C . GLY A 1 223 ? -6.052 -0.633 3.790 1.00 77.38 223 GLY A C 1
ATOM 1804 O O . GLY A 1 223 ? -5.266 0.250 4.141 1.00 77.38 223 GLY A O 1
ATOM 1805 N N . GLN A 1 224 ? -6.811 -1.299 4.668 1.00 78.94 224 GLN A N 1
ATOM 1806 C CA . GLN A 1 224 ? -6.767 -1.051 6.113 1.00 78.94 224 GLN A CA 1
ATOM 1807 C C . GLN A 1 224 ? -5.368 -1.313 6.685 1.00 78.94 224 GLN A C 1
ATOM 1809 O O . GLN A 1 224 ? -4.827 -0.450 7.372 1.00 78.94 224 GLN A O 1
ATOM 1814 N N . ILE A 1 225 ? -4.745 -2.452 6.367 1.00 85.94 225 ILE A N 1
ATOM 1815 C CA . ILE A 1 225 ? -3.408 -2.797 6.875 1.00 85.94 225 ILE A CA 1
ATOM 1816 C C . ILE A 1 225 ? -2.352 -1.794 6.399 1.00 85.94 225 ILE A C 1
ATOM 1818 O O . ILE A 1 225 ? -1.530 -1.342 7.193 1.00 85.94 225 ILE A O 1
ATOM 1822 N N . ILE A 1 226 ? -2.403 -1.379 5.133 1.00 84.25 226 ILE A N 1
ATOM 1823 C CA . ILE A 1 226 ? -1.491 -0.369 4.568 1.00 84.25 226 ILE A CA 1
ATOM 1824 C C . ILE A 1 226 ? -1.630 0.966 5.301 1.00 84.25 226 ILE A C 1
ATOM 1826 O O . ILE A 1 226 ? -0.622 1.603 5.616 1.00 84.25 226 ILE A O 1
ATOM 1830 N N . SER A 1 227 ? -2.864 1.384 5.591 1.00 81.56 227 SER A N 1
ATOM 1831 C CA . SER A 1 227 ? -3.124 2.594 6.368 1.00 81.56 227 SER A CA 1
ATOM 1832 C C . SER A 1 227 ? -2.568 2.474 7.789 1.00 81.56 227 SER A C 1
ATOM 1834 O O . SER A 1 227 ? -1.876 3.389 8.232 1.00 81.56 227 SER A O 1
ATOM 1836 N N . LEU A 1 228 ? -2.789 1.343 8.473 1.00 83.88 228 LEU A N 1
ATOM 1837 C CA . LEU A 1 228 ? -2.275 1.101 9.828 1.00 83.88 228 LEU A CA 1
ATOM 1838 C C . LEU A 1 228 ? -0.744 1.129 9.881 1.00 83.88 228 LEU A C 1
ATOM 1840 O O . LEU A 1 228 ? -0.183 1.762 10.772 1.00 83.88 228 LEU A O 1
ATOM 1844 N N . ILE A 1 229 ? -0.067 0.516 8.905 1.00 86.81 229 ILE A N 1
ATOM 1845 C CA . ILE A 1 229 ? 1.402 0.532 8.807 1.00 86.81 229 ILE A CA 1
ATOM 1846 C C . ILE A 1 229 ? 1.914 1.962 8.619 1.00 86.81 229 ILE A C 1
ATOM 1848 O O . ILE A 1 229 ? 2.830 2.382 9.323 1.00 86.81 229 ILE A O 1
ATOM 1852 N N . ARG A 1 230 ? 1.308 2.725 7.698 1.00 83.62 230 ARG A N 1
ATOM 1853 C CA . ARG A 1 230 ? 1.679 4.128 7.464 1.00 83.62 230 ARG A CA 1
ATOM 1854 C C . ARG A 1 230 ? 1.493 4.970 8.719 1.00 83.62 230 ARG A C 1
ATOM 1856 O O . ARG A 1 230 ? 2.401 5.709 9.069 1.00 83.62 230 ARG A O 1
ATOM 1863 N N . MET A 1 231 ? 0.364 4.834 9.413 1.00 80.38 231 MET A N 1
ATOM 1864 C CA . MET A 1 231 ? 0.129 5.564 10.662 1.00 80.38 231 MET A CA 1
ATOM 1865 C C . MET A 1 231 ? 1.146 5.187 11.740 1.00 80.38 231 MET A C 1
ATOM 1867 O O . MET A 1 231 ? 1.664 6.076 12.401 1.00 80.38 231 MET A O 1
ATOM 1871 N N . ALA A 1 232 ? 1.468 3.900 11.892 1.00 84.75 232 ALA A N 1
ATOM 1872 C CA . ALA A 1 232 ? 2.441 3.449 12.884 1.00 84.75 232 ALA A CA 1
ATOM 1873 C C . ALA A 1 232 ? 3.854 3.988 12.618 1.00 84.75 232 ALA A C 1
ATOM 1875 O O . ALA A 1 232 ? 4.539 4.373 13.558 1.00 84.75 232 ALA A O 1
ATOM 1876 N N . ILE A 1 233 ? 4.291 4.027 11.356 1.00 84.81 233 ILE A N 1
ATOM 1877 C CA . ILE A 1 233 ? 5.654 4.450 10.999 1.00 84.81 233 ILE A CA 1
ATOM 1878 C C . ILE A 1 233 ? 5.788 5.977 10.911 1.00 84.81 233 ILE A C 1
ATOM 1880 O O . ILE A 1 233 ? 6.822 6.510 11.293 1.00 84.81 233 ILE A O 1
ATOM 1884 N N . MET A 1 234 ? 4.763 6.674 10.414 1.00 80.81 234 MET A N 1
ATOM 1885 C CA . MET A 1 234 ? 4.796 8.128 10.191 1.00 80.81 234 MET A CA 1
ATOM 1886 C C . MET A 1 234 ? 4.345 8.941 11.416 1.00 80.81 234 MET A C 1
ATOM 1888 O O . MET A 1 234 ? 4.352 10.167 11.364 1.00 80.81 234 MET A O 1
ATOM 1892 N N . SER A 1 235 ? 3.875 8.292 12.485 1.00 80.25 235 SER A N 1
ATOM 1893 C CA . SER A 1 235 ? 3.484 8.989 13.713 1.00 80.25 235 SER A CA 1
ATOM 1894 C C . SER A 1 235 ? 4.710 9.397 14.523 1.00 80.25 235 SER A C 1
ATOM 1896 O O . SER A 1 235 ? 5.607 8.585 14.741 1.00 80.25 235 SER A O 1
ATOM 1898 N N . ASP A 1 236 ? 4.698 10.625 15.046 1.00 75.38 236 ASP A N 1
ATOM 1899 C CA . ASP A 1 236 ? 5.713 11.107 15.992 1.00 75.38 236 ASP A CA 1
ATOM 1900 C C . ASP A 1 236 ? 5.711 10.293 17.302 1.00 75.38 236 ASP A C 1
ATOM 1902 O O . ASP A 1 236 ? 6.754 10.105 17.928 1.00 75.38 236 ASP A O 1
ATOM 1906 N N . HIS A 1 237 ? 4.532 9.791 17.695 1.00 78.44 237 HIS A N 1
ATOM 1907 C CA . HIS A 1 237 ? 4.278 9.083 18.9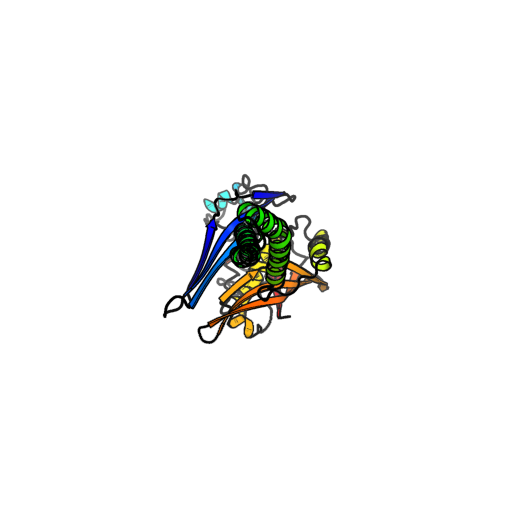53 1.00 78.44 237 HIS A CA 1
ATOM 1908 C C . HIS A 1 237 ? 3.511 7.773 18.708 1.00 78.44 237 HIS A C 1
ATOM 1910 O O . HIS A 1 237 ? 2.311 7.688 19.007 1.00 78.44 237 HIS A O 1
ATOM 1916 N N . PRO A 1 238 ? 4.168 6.735 18.159 1.00 78.38 238 PRO A N 1
ATOM 1917 C CA . PRO A 1 238 ? 3.527 5.460 17.841 1.00 78.38 238 PRO A CA 1
ATOM 1918 C C . PRO A 1 238 ? 2.922 4.765 19.071 1.00 78.38 238 PRO A C 1
ATOM 1920 O O . PRO A 1 238 ? 1.923 4.061 18.947 1.00 78.38 238 PRO A O 1
ATOM 1923 N N . GLU A 1 239 ? 3.475 4.994 20.264 1.00 77.69 239 GLU A N 1
ATOM 1924 C CA . GLU A 1 239 ? 2.986 4.466 21.543 1.00 77.69 239 GLU A CA 1
ATOM 1925 C C . GLU A 1 239 ? 1.571 4.937 21.919 1.00 77.69 239 GLU A C 1
ATOM 1927 O O . GLU A 1 239 ? 0.868 4.259 22.674 1.00 77.69 239 GLU A O 1
ATOM 1932 N N . ASN A 1 240 ? 1.141 6.082 21.382 1.00 78.06 240 ASN A N 1
ATOM 1933 C CA . ASN A 1 240 ? -0.173 6.659 21.660 1.00 78.06 240 ASN A CA 1
ATOM 1934 C C . ASN A 1 240 ? -1.264 6.131 20.720 1.00 78.06 240 ASN A C 1
ATOM 1936 O O . ASN A 1 240 ? -2.449 6.372 20.967 1.00 78.06 240 ASN A O 1
ATOM 1940 N N . LEU A 1 241 ? -0.889 5.411 19.659 1.00 79.31 241 LEU A N 1
ATOM 1941 C CA . LEU A 1 241 ? -1.826 4.869 18.682 1.00 79.31 241 LEU A CA 1
ATOM 1942 C C . LEU A 1 241 ? -2.572 3.670 19.278 1.00 79.31 241 LEU A C 1
ATOM 1944 O O . LEU A 1 241 ? -1.958 2.707 19.732 1.00 79.31 241 LEU A O 1
ATOM 1948 N N . ALA A 1 242 ? -3.905 3.658 19.198 1.00 77.38 242 ALA A N 1
ATOM 1949 C CA . ALA A 1 242 ? -4.676 2.474 19.595 1.00 77.38 242 ALA A CA 1
ATOM 1950 C C . ALA A 1 242 ? -4.396 1.260 18.688 1.00 77.38 242 ALA A C 1
ATOM 1952 O O . ALA A 1 242 ? -4.539 0.113 19.107 1.00 77.38 242 ALA A O 1
ATOM 1953 N N . SER A 1 243 ? -3.984 1.519 17.445 1.00 81.19 243 SER A N 1
ATOM 1954 C CA . SER A 1 243 ? -3.690 0.506 16.433 1.00 81.19 243 SER A CA 1
ATOM 1955 C C . SER A 1 243 ? -2.314 -0.134 16.558 1.00 81.19 243 SER A C 1
ATOM 1957 O O . SER A 1 243 ? -2.042 -1.087 15.832 1.00 81.19 243 SER A O 1
ATOM 1959 N N . TYR A 1 244 ? -1.432 0.384 17.418 1.00 84.31 244 TYR A N 1
ATOM 1960 C CA . TYR A 1 244 ? -0.071 -0.118 17.571 1.00 84.31 244 TYR A CA 1
ATOM 1961 C C . TYR A 1 244 ? 0.180 -0.510 19.025 1.00 84.31 244 TYR A C 1
ATOM 1963 O O . TYR A 1 244 ? 0.140 0.309 19.937 1.00 84.31 244 TYR A O 1
ATOM 1971 N N . CYS A 1 245 ? 0.424 -1.798 19.236 1.00 79.19 245 CYS A N 1
ATOM 1972 C CA . CYS A 1 245 ? 0.789 -2.364 20.534 1.00 79.19 245 CYS A CA 1
ATOM 1973 C C . CYS A 1 245 ? 2.222 -2.911 20.535 1.00 79.19 245 CYS A C 1
ATOM 1975 O O . CYS A 1 245 ? 2.644 -3.518 21.519 1.00 79.19 245 CYS A O 1
ATOM 1977 N N . GLY A 1 246 ? 2.964 -2.715 19.442 1.00 67.06 246 GLY A N 1
ATOM 1978 C CA . GLY A 1 246 ? 4.366 -3.094 19.372 1.00 67.06 246 GLY A CA 1
ATOM 1979 C C . GLY A 1 246 ? 5.237 -2.210 20.253 1.00 67.06 246 GLY A C 1
ATOM 1980 O O . GLY A 1 246 ? 4.897 -1.074 20.569 1.00 67.06 246 GLY A O 1
ATOM 1981 N N . GLY A 1 247 ? 6.376 -2.751 20.678 1.00 73.12 247 GLY A N 1
ATOM 1982 C CA . GLY A 1 247 ? 7.373 -1.995 21.430 1.00 73.12 247 GLY A CA 1
ATOM 1983 C C . GLY A 1 247 ? 8.061 -0.922 20.578 1.00 73.12 247 GLY A C 1
ATOM 1984 O O . GLY A 1 247 ? 7.518 -0.385 19.612 1.00 73.12 247 GLY A O 1
ATOM 1985 N N . THR A 1 248 ? 9.308 -0.614 20.916 1.00 77.12 248 THR A N 1
ATOM 1986 C CA . THR A 1 248 ? 10.090 0.389 20.188 1.00 77.12 248 THR A CA 1
ATOM 1987 C C . THR A 1 248 ? 10.295 -0.009 18.726 1.00 77.12 248 THR A C 1
ATOM 1989 O O . THR A 1 248 ? 10.854 -1.069 18.441 1.00 77.12 248 THR A O 1
ATOM 1992 N N . LEU A 1 249 ? 9.878 0.867 17.811 1.00 83.19 249 LEU A N 1
ATOM 1993 C CA . LEU A 1 249 ? 10.135 0.734 16.379 1.00 83.19 249 LEU A CA 1
ATOM 1994 C C . LEU A 1 249 ? 11.637 0.750 16.075 1.00 83.19 249 LEU A C 1
ATOM 1996 O O . LEU A 1 249 ? 12.425 1.384 16.783 1.00 83.19 249 LEU A O 1
ATOM 2000 N N . ASN A 1 250 ? 12.027 0.090 14.981 1.00 83.44 250 ASN A N 1
ATOM 2001 C CA . ASN A 1 250 ? 13.394 0.163 14.475 1.00 83.44 250 ASN A CA 1
ATOM 2002 C C . ASN A 1 250 ? 13.781 1.641 14.237 1.00 83.44 250 ASN A C 1
ATOM 2004 O O . ASN A 1 250 ? 13.023 2.342 13.563 1.00 83.44 250 ASN A O 1
ATOM 2008 N N . PRO A 1 251 ? 14.945 2.119 14.724 1.00 85.31 251 PRO A N 1
ATOM 2009 C CA . PRO A 1 251 ? 15.377 3.506 14.545 1.00 85.31 251 PRO A CA 1
ATOM 2010 C C . PRO A 1 251 ? 15.363 3.981 13.089 1.00 85.31 251 PRO A C 1
ATOM 2012 O O . PRO A 1 251 ? 15.090 5.148 12.841 1.00 85.31 251 PRO A O 1
ATOM 2015 N N . TYR A 1 252 ? 15.582 3.072 12.130 1.00 85.31 252 TYR A N 1
ATOM 2016 C CA . TYR A 1 252 ? 15.509 3.371 10.699 1.00 85.31 252 TYR A CA 1
ATOM 2017 C C . TYR A 1 252 ? 14.171 3.989 10.274 1.00 85.31 252 TYR A C 1
ATOM 2019 O O . TYR A 1 252 ? 14.150 4.846 9.395 1.00 85.31 252 TYR A O 1
ATOM 2027 N N . PHE A 1 253 ? 13.064 3.574 10.895 1.00 85.38 253 PHE A N 1
ATOM 2028 C CA . PHE A 1 253 ? 11.732 4.062 10.549 1.00 85.38 253 PHE A CA 1
ATOM 2029 C C . PHE A 1 253 ? 11.539 5.550 10.862 1.00 85.38 253 PHE A C 1
ATOM 2031 O O . PHE A 1 253 ? 10.741 6.194 10.192 1.00 85.38 253 PHE A O 1
ATOM 2038 N N . ARG A 1 254 ? 12.306 6.111 11.809 1.00 82.94 254 ARG A N 1
ATOM 2039 C CA . ARG A 1 254 ? 12.215 7.528 12.202 1.00 82.94 254 ARG A CA 1
ATOM 2040 C C . ARG A 1 254 ? 12.707 8.487 11.122 1.00 82.94 254 ARG A C 1
ATOM 2042 O O . ARG A 1 254 ? 12.252 9.619 11.064 1.00 82.94 254 ARG A O 1
ATOM 2049 N N . ASP A 1 255 ? 13.622 8.026 10.274 1.00 85.81 255 ASP A N 1
ATOM 2050 C CA . ASP A 1 255 ? 14.208 8.847 9.211 1.00 85.81 255 ASP A CA 1
ATOM 2051 C C . ASP A 1 255 ? 13.338 8.850 7.939 1.00 85.81 255 ASP A C 1
ATOM 2053 O O . ASP A 1 255 ? 13.683 9.502 6.950 1.00 85.81 255 ASP A O 1
ATOM 2057 N N . ILE A 1 256 ? 12.252 8.065 7.907 1.00 85.62 256 ILE A N 1
ATOM 2058 C CA . ILE A 1 256 ? 11.416 7.896 6.717 1.00 85.62 256 ILE A CA 1
ATOM 2059 C C . ILE A 1 256 ? 10.434 9.059 6.606 1.00 85.62 256 ILE A C 1
ATOM 2061 O O . ILE A 1 256 ? 9.621 9.294 7.491 1.00 85.62 256 ILE A O 1
ATOM 2065 N N . ILE A 1 257 ? 10.477 9.734 5.462 1.00 82.62 257 ILE A N 1
ATOM 2066 C CA . ILE A 1 257 ? 9.617 10.874 5.132 1.00 82.62 257 ILE A CA 1
ATOM 2067 C C . ILE A 1 257 ? 8.411 10.484 4.272 1.00 82.62 257 ILE A C 1
ATOM 2069 O O . ILE A 1 257 ? 7.394 11.160 4.303 1.00 82.62 257 ILE A O 1
ATOM 2073 N N . GLU A 1 258 ? 8.519 9.412 3.482 1.00 81.94 258 GLU A N 1
ATOM 2074 C CA . GLU A 1 258 ? 7.454 8.961 2.582 1.00 81.94 258 GLU A CA 1
ATOM 2075 C C . GLU A 1 258 ? 7.575 7.456 2.326 1.00 81.94 258 GLU A C 1
ATOM 2077 O O . GLU A 1 258 ? 8.671 6.925 2.105 1.00 81.94 258 GLU A O 1
ATOM 2082 N N . MET A 1 259 ? 6.425 6.776 2.288 1.00 83.31 259 MET A N 1
ATOM 2083 C CA . MET A 1 259 ? 6.326 5.336 2.041 1.00 83.31 259 MET A CA 1
ATOM 2084 C C . MET A 1 259 ? 5.310 5.013 0.944 1.00 83.31 259 MET A C 1
ATOM 2086 O O . MET A 1 259 ? 4.091 5.168 1.098 1.00 83.31 259 MET A O 1
ATOM 2090 N N . THR A 1 260 ? 5.801 4.456 -0.163 1.00 79.50 260 THR A N 1
ATOM 2091 C CA . THR A 1 260 ? 4.958 3.980 -1.267 1.00 79.50 260 THR A CA 1
ATOM 2092 C C . THR A 1 260 ? 4.829 2.454 -1.233 1.00 79.50 260 THR A C 1
ATOM 2094 O O . THR A 1 260 ? 5.816 1.739 -1.410 1.00 79.50 260 THR A O 1
ATOM 2097 N N . TYR A 1 261 ? 3.605 1.948 -1.057 1.00 81.69 261 TYR A N 1
ATOM 2098 C CA . TYR A 1 261 ? 3.299 0.513 -1.117 1.00 81.69 261 TYR A CA 1
ATOM 2099 C C . TYR A 1 261 ? 3.426 -0.040 -2.545 1.00 81.69 261 TYR A C 1
ATOM 2101 O O . TYR A 1 261 ? 2.992 0.597 -3.505 1.00 81.69 261 TYR A O 1
ATOM 2109 N N . MET A 1 262 ? 3.995 -1.242 -2.688 1.00 74.44 262 MET A N 1
ATOM 2110 C CA . MET A 1 262 ? 4.279 -1.872 -3.985 1.00 74.44 262 MET A CA 1
ATOM 2111 C C . MET A 1 262 ? 3.235 -2.896 -4.470 1.00 74.44 262 MET A C 1
ATOM 2113 O O . MET A 1 262 ? 3.536 -3.678 -5.371 1.00 74.44 262 MET A O 1
ATOM 2117 N N . GLN A 1 263 ? 2.030 -2.923 -3.894 1.00 74.12 263 GLN A N 1
ATOM 2118 C CA . GLN A 1 263 ? 0.985 -3.898 -4.253 1.00 74.12 263 GLN A CA 1
ATOM 2119 C C . GLN A 1 263 ? 1.410 -5.366 -4.080 1.00 74.12 263 GLN A C 1
ATOM 2121 O O . GLN A 1 263 ? 0.958 -6.258 -4.798 1.00 74.12 263 GLN A O 1
ATOM 2126 N N . ALA A 1 264 ? 2.303 -5.621 -3.126 1.00 80.56 264 ALA A N 1
ATOM 2127 C CA . ALA A 1 264 ? 2.721 -6.964 -2.779 1.00 80.56 264 ALA A CA 1
ATOM 2128 C C . ALA A 1 264 ? 2.593 -7.181 -1.277 1.00 80.56 264 ALA A C 1
ATOM 2130 O O . ALA A 1 264 ? 3.223 -6.493 -0.470 1.00 80.56 264 ALA A O 1
ATOM 2131 N N . MET A 1 265 ? 1.793 -8.188 -0.945 1.00 87.75 265 MET A N 1
ATOM 2132 C CA . MET A 1 265 ? 1.584 -8.705 0.393 1.00 87.75 265 MET A CA 1
ATOM 2133 C C . MET A 1 265 ? 1.673 -10.224 0.324 1.00 87.75 265 MET A C 1
ATOM 2135 O O . MET A 1 265 ? 1.140 -10.842 -0.602 1.00 87.75 265 MET A O 1
ATOM 2139 N N . THR A 1 266 ? 2.364 -10.828 1.288 1.00 90.88 266 THR A N 1
ATOM 2140 C CA . THR A 1 266 ? 2.425 -12.284 1.411 1.00 90.88 266 THR A CA 1
ATOM 2141 C C . THR A 1 266 ? 2.192 -12.743 2.832 1.00 90.88 266 THR A C 1
ATOM 2143 O O . THR A 1 266 ? 2.720 -12.141 3.761 1.00 90.88 266 THR A O 1
ATOM 2146 N N . VAL A 1 267 ? 1.456 -13.835 2.996 1.00 93.12 267 VAL A N 1
ATOM 2147 C CA . VAL A 1 267 ? 1.292 -14.490 4.297 1.00 93.12 267 VAL A CA 1
ATOM 2148 C C . VAL A 1 267 ? 2.561 -15.263 4.646 1.00 93.12 267 VAL A C 1
ATOM 2150 O O . VAL A 1 267 ? 2.978 -16.128 3.872 1.00 93.12 267 VAL A O 1
ATOM 2153 N N . GLN A 1 268 ? 3.144 -14.960 5.806 1.00 92.69 268 GLN A N 1
ATOM 2154 C CA . GLN A 1 268 ? 4.213 -15.754 6.416 1.00 92.69 268 GLN A CA 1
ATOM 2155 C C . GLN A 1 268 ? 3.629 -16.784 7.381 1.00 92.69 268 GLN A C 1
ATOM 2157 O O . GLN A 1 268 ? 3.970 -17.958 7.283 1.00 92.69 268 GLN A O 1
ATOM 2162 N N . ASP A 1 269 ? 2.709 -16.351 8.244 1.00 93.06 269 ASP A N 1
ATOM 2163 C CA . ASP A 1 269 ? 2.115 -17.200 9.275 1.00 93.06 269 ASP A CA 1
ATOM 2164 C C . ASP A 1 269 ? 0.677 -16.774 9.603 1.00 93.06 269 ASP A C 1
ATOM 2166 O O . ASP A 1 269 ? 0.333 -15.593 9.479 1.00 93.06 269 ASP A O 1
ATOM 2170 N N . ILE A 1 270 ? -0.164 -17.742 9.973 1.00 93.25 270 ILE A N 1
ATOM 2171 C CA . ILE A 1 270 ? -1.540 -17.530 10.447 1.00 93.2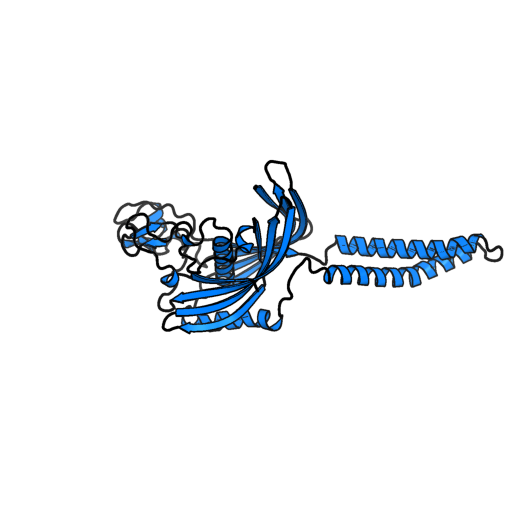5 270 ILE A CA 1
ATOM 2172 C C . ILE A 1 270 ? -1.831 -18.582 11.509 1.00 93.25 270 ILE A C 1
ATOM 2174 O O . ILE A 1 270 ? -1.851 -19.779 11.208 1.00 93.25 270 ILE A O 1
ATOM 2178 N N . HIS A 1 271 ? -2.163 -18.138 12.713 1.00 92.12 271 HIS A N 1
ATOM 2179 C CA . HIS A 1 271 ? -2.521 -19.021 13.813 1.00 92.12 271 HIS A CA 1
ATOM 2180 C C . HIS A 1 271 ? -3.567 -18.388 14.731 1.00 92.12 271 HIS A C 1
ATOM 2182 O O . HIS A 1 271 ? -3.853 -17.193 14.675 1.00 92.12 271 HIS A O 1
ATOM 2188 N N . MET A 1 272 ? -4.175 -19.225 15.567 1.00 89.38 272 MET A N 1
ATOM 2189 C CA . MET A 1 272 ? -5.141 -18.803 16.579 1.00 89.38 272 MET A CA 1
ATOM 2190 C C . MET A 1 272 ? -4.504 -18.898 17.965 1.00 89.38 272 MET A C 1
ATOM 2192 O O . MET A 1 272 ? -4.009 -19.955 18.351 1.00 89.38 272 MET A O 1
ATOM 2196 N N . GLU A 1 273 ? -4.582 -17.817 18.732 1.00 88.62 273 GLU A N 1
ATOM 2197 C CA . GLU A 1 273 ? -4.221 -17.756 20.149 1.00 88.62 273 GLU A CA 1
ATOM 2198 C C . GLU A 1 273 ? -5.491 -17.543 20.981 1.00 88.62 273 GLU A C 1
ATOM 2200 O O . GLU A 1 273 ? -5.930 -16.417 21.246 1.00 88.62 273 GLU A O 1
ATOM 2205 N N . GLY A 1 274 ? -6.133 -18.649 21.363 1.00 86.00 274 GLY A N 1
ATOM 2206 C CA . GLY A 1 274 ? -7.435 -18.614 22.029 1.00 86.00 274 GLY A CA 1
ATOM 2207 C C . GLY A 1 274 ? -8.504 -18.014 21.113 1.00 86.00 274 GLY A C 1
ATOM 2208 O O . GLY A 1 274 ? -8.812 -18.579 20.067 1.00 86.00 274 GLY A O 1
ATOM 2209 N N . SER A 1 275 ? -9.063 -16.863 21.496 1.00 84.94 275 SER A N 1
ATOM 2210 C CA . SER A 1 275 ? -10.043 -16.110 20.697 1.00 84.94 275 SER A CA 1
ATOM 2211 C C . SER A 1 275 ? -9.420 -15.068 19.758 1.00 84.94 275 SER A C 1
ATOM 2213 O O . SER A 1 275 ? -10.144 -14.273 19.163 1.00 84.94 275 SER A O 1
ATOM 2215 N N . HIS A 1 276 ? -8.090 -15.007 19.657 1.00 87.75 276 HIS A N 1
ATOM 2216 C CA . HIS A 1 276 ? -7.401 -14.032 18.815 1.00 87.75 276 HIS A CA 1
ATOM 2217 C C . HIS A 1 276 ? -6.818 -14.709 17.581 1.00 87.75 276 HIS A C 1
ATOM 2219 O O . HIS A 1 276 ? -6.087 -15.689 17.692 1.00 87.75 276 HIS A O 1
ATOM 2225 N N . LEU A 1 277 ? -7.122 -14.160 16.409 1.00 90.00 277 LEU A N 1
ATOM 2226 C CA . LEU A 1 277 ? -6.439 -14.495 15.170 1.00 90.00 277 LEU A CA 1
ATOM 2227 C C . LEU A 1 277 ? -5.170 -13.651 15.079 1.00 90.00 277 LEU A C 1
ATOM 2229 O O . LEU A 1 277 ? -5.245 -12.417 15.035 1.00 90.00 277 LEU A O 1
ATOM 2233 N N . CYS A 1 278 ? -4.031 -14.330 15.027 1.00 92.00 278 CYS A N 1
ATOM 2234 C CA . CYS A 1 278 ? -2.719 -13.739 14.824 1.00 92.00 278 CYS A CA 1
ATOM 2235 C C . CYS A 1 278 ? -2.250 -14.053 13.398 1.00 92.00 278 CYS A C 1
ATOM 2237 O O . CYS A 1 278 ? -2.396 -15.171 12.900 1.00 92.00 278 CYS A O 1
ATOM 2239 N N . MET A 1 279 ? -1.739 -13.044 12.699 1.00 93.94 279 MET A N 1
ATOM 2240 C CA . MET A 1 279 ? -1.339 -13.169 11.300 1.00 93.94 279 MET A CA 1
ATOM 2241 C C . MET A 1 279 ? -0.091 -12.347 11.022 1.00 93.94 279 MET A C 1
ATOM 2243 O O . MET A 1 279 ? -0.086 -11.134 11.221 1.00 93.94 279 MET A O 1
ATOM 2247 N N . THR A 1 280 ? 0.929 -12.991 10.465 1.00 94.06 280 THR A N 1
ATOM 2248 C CA . THR A 1 280 ? 2.163 -12.330 10.045 1.00 94.06 280 THR A CA 1
ATOM 2249 C C . THR A 1 280 ? 2.171 -12.159 8.534 1.00 94.06 280 THR A C 1
ATOM 2251 O O . THR A 1 280 ? 2.160 -13.130 7.767 1.00 94.06 280 THR A O 1
ATOM 2254 N N . LEU A 1 281 ? 2.205 -10.904 8.097 1.00 93.88 281 LEU A N 1
ATOM 2255 C CA . LEU A 1 281 ? 2.208 -10.506 6.697 1.00 93.88 281 LEU A CA 1
ATOM 2256 C C . LEU A 1 281 ? 3.516 -9.821 6.339 1.00 93.88 281 LEU A C 1
ATOM 2258 O O . LEU A 1 281 ? 3.907 -8.853 6.977 1.00 93.88 281 LEU A O 1
ATOM 2262 N N . ARG A 1 282 ? 4.137 -10.244 5.244 1.00 93.56 282 ARG A N 1
ATOM 2263 C CA . ARG A 1 282 ? 5.235 -9.502 4.626 1.00 93.56 282 ARG A CA 1
ATOM 2264 C C . ARG A 1 282 ? 4.688 -8.531 3.599 1.00 93.56 282 ARG A C 1
ATOM 2266 O O . ARG A 1 282 ? 3.938 -8.938 2.710 1.00 93.56 282 ARG A O 1
ATOM 2273 N N . THR A 1 283 ? 5.099 -7.275 3.691 1.00 91.62 283 THR A N 1
ATOM 2274 C CA . THR A 1 283 ? 4.674 -6.180 2.812 1.00 91.62 283 THR A CA 1
ATOM 2275 C C . THR A 1 283 ? 5.886 -5.509 2.166 1.00 91.62 283 THR A C 1
ATOM 2277 O O . THR A 1 283 ? 6.946 -5.411 2.783 1.00 91.62 283 THR A O 1
ATOM 2280 N N . TRP A 1 284 ? 5.761 -5.080 0.905 1.00 89.75 284 TRP A N 1
ATOM 2281 C CA . TRP A 1 284 ? 6.853 -4.449 0.152 1.00 89.75 284 TRP A CA 1
ATOM 2282 C C . TRP A 1 284 ? 6.609 -2.954 -0.032 1.00 89.75 284 TRP A C 1
ATOM 2284 O O . TRP A 1 284 ? 5.542 -2.535 -0.493 1.00 89.75 284 TRP A O 1
ATOM 2294 N N . TRP A 1 285 ? 7.644 -2.171 0.259 1.00 87.25 285 TRP A N 1
ATOM 2295 C CA . TRP A 1 285 ? 7.587 -0.715 0.283 1.00 87.25 285 TRP A CA 1
ATOM 2296 C C . TRP A 1 285 ? 8.772 -0.095 -0.448 1.00 87.25 285 TRP A C 1
ATOM 2298 O O . TRP A 1 285 ? 9.860 -0.666 -0.518 1.00 87.25 285 TRP A O 1
ATOM 2308 N N . ILE A 1 286 ? 8.549 1.097 -0.989 1.00 85.25 286 ILE A N 1
ATOM 2309 C CA . ILE A 1 286 ? 9.598 2.014 -1.425 1.00 85.25 286 ILE A CA 1
ATOM 2310 C C . ILE A 1 286 ? 9.590 3.169 -0.437 1.00 85.25 286 ILE A C 1
ATOM 2312 O O . ILE A 1 286 ? 8.639 3.954 -0.413 1.00 85.25 286 ILE A O 1
ATOM 2316 N N . ASN A 1 287 ? 10.654 3.250 0.348 1.00 87.44 287 ASN A N 1
ATOM 2317 C CA . ASN A 1 287 ? 10.824 4.229 1.403 1.00 87.44 287 ASN A CA 1
ATOM 2318 C C . ASN A 1 287 ? 11.783 5.319 0.939 1.00 87.44 287 ASN A C 1
ATOM 2320 O O . ASN A 1 287 ? 12.818 5.045 0.319 1.00 87.44 287 ASN A O 1
ATOM 2324 N N . TYR A 1 288 ? 11.419 6.554 1.250 1.00 85.19 288 TYR A N 1
ATOM 2325 C CA . TYR A 1 288 ? 12.266 7.725 1.105 1.00 85.19 288 TYR A CA 1
ATOM 2326 C C . TYR A 1 288 ? 12.651 8.157 2.510 1.00 85.19 288 TYR A C 1
ATOM 2328 O O . TYR A 1 288 ? 11.773 8.364 3.343 1.00 85.19 288 TYR A O 1
ATOM 2336 N N . SER A 1 289 ? 13.948 8.250 2.777 1.00 86.69 289 SER A N 1
ATOM 2337 C CA . SER A 1 289 ? 14.479 8.686 4.065 1.00 86.69 289 SER A CA 1
ATOM 2338 C C . SER A 1 289 ? 15.407 9.873 3.877 1.00 86.69 289 SER A C 1
ATOM 2340 O O . SER A 1 289 ? 16.229 9.856 2.955 1.00 86.69 289 SER A O 1
ATOM 2342 N N . GLU A 1 290 ? 15.318 10.861 4.758 1.00 85.12 290 GLU A N 1
ATOM 2343 C CA . GLU A 1 290 ? 16.256 11.981 4.792 1.00 85.12 290 GLU A CA 1
ATOM 2344 C C . GLU A 1 290 ? 17.437 11.634 5.704 1.00 85.12 290 GLU A C 1
ATOM 2346 O O . GLU A 1 290 ? 17.253 11.297 6.871 1.00 85.12 290 GLU A O 1
ATOM 2351 N N . LYS A 1 291 ? 18.661 11.714 5.172 1.00 81.94 291 LYS A N 1
ATOM 2352 C CA . LYS A 1 291 ? 19.897 11.643 5.964 1.00 81.94 291 LYS A CA 1
ATOM 2353 C C . LYS A 1 291 ? 20.855 12.727 5.511 1.00 81.94 291 LYS A C 1
ATOM 2355 O O . LYS A 1 291 ? 21.168 12.815 4.322 1.00 81.94 291 LYS A O 1
ATOM 2360 N N . ASP A 1 292 ? 21.288 13.554 6.458 1.00 78.62 292 ASP A N 1
ATOM 2361 C CA . ASP A 1 292 ? 22.272 14.621 6.245 1.00 78.62 292 ASP A CA 1
ATOM 2362 C C . ASP A 1 292 ? 21.912 15.569 5.081 1.00 78.62 292 ASP A C 1
ATOM 2364 O O . ASP A 1 292 ? 22.757 15.953 4.276 1.00 78.62 292 ASP A O 1
ATOM 2368 N N . GLY A 1 293 ? 20.625 15.915 4.947 1.00 75.56 293 GLY A N 1
ATOM 2369 C CA . GLY A 1 293 ? 20.125 16.789 3.877 1.00 75.56 293 GLY A CA 1
ATOM 2370 C C . GLY A 1 293 ? 20.066 16.138 2.489 1.00 75.56 293 GLY A C 1
ATOM 2371 O O . GLY A 1 293 ? 19.812 16.827 1.503 1.00 75.56 293 GLY A O 1
ATOM 2372 N N . SER A 1 294 ? 20.277 14.822 2.394 1.00 80.31 294 SER A N 1
ATOM 2373 C CA . SER A 1 294 ? 20.116 14.038 1.167 1.00 80.31 294 SER A CA 1
ATOM 2374 C C . SER A 1 294 ? 18.953 13.051 1.288 1.00 80.31 294 SER A C 1
ATOM 2376 O O . SER A 1 294 ? 18.733 12.441 2.336 1.00 80.31 294 SER A O 1
ATOM 2378 N N . ILE A 1 295 ? 18.194 12.876 0.201 1.00 84.50 295 ILE A N 1
ATOM 2379 C CA . ILE A 1 295 ? 17.104 11.897 0.151 1.00 84.50 295 ILE A CA 1
ATOM 2380 C C . ILE A 1 295 ? 17.642 10.565 -0.361 1.00 84.50 295 ILE A C 1
ATOM 2382 O O . ILE A 1 295 ? 17.999 10.427 -1.534 1.00 84.50 295 ILE A O 1
ATOM 2386 N N . ASN A 1 296 ? 17.651 9.563 0.515 1.00 84.81 296 ASN A N 1
ATOM 2387 C CA . ASN A 1 296 ? 17.949 8.187 0.153 1.00 84.81 296 ASN A CA 1
ATOM 2388 C C . ASN A 1 296 ? 16.653 7.425 -0.134 1.00 84.81 296 ASN A C 1
ATOM 2390 O O . ASN A 1 296 ? 15.662 7.548 0.585 1.00 84.81 296 ASN A O 1
ATOM 2394 N N . ARG A 1 297 ? 16.668 6.606 -1.184 1.00 84.38 297 ARG A N 1
ATOM 2395 C CA . ARG A 1 297 ? 15.531 5.785 -1.587 1.00 84.38 297 ARG A CA 1
ATOM 2396 C C . ARG A 1 297 ? 15.889 4.313 -1.498 1.00 84.38 297 ARG A C 1
ATOM 2398 O O . ARG A 1 297 ? 16.825 3.860 -2.157 1.00 84.38 297 ARG A O 1
ATOM 2405 N N . ARG A 1 298 ? 15.073 3.551 -0.774 1.00 84.69 298 ARG A N 1
ATOM 2406 C CA . ARG A 1 298 ? 15.296 2.125 -0.529 1.00 84.69 298 ARG A CA 1
ATOM 2407 C C . ARG A 1 298 ? 14.020 1.316 -0.739 1.00 84.69 298 ARG A C 1
ATOM 2409 O O . ARG A 1 298 ? 12.927 1.777 -0.433 1.00 84.69 298 ARG A O 1
ATOM 2416 N N . GLY A 1 299 ? 14.157 0.116 -1.302 1.00 86.06 299 GLY A N 1
ATOM 2417 C CA . GLY A 1 299 ? 13.082 -0.871 -1.313 1.00 86.06 299 GLY A CA 1
ATOM 2418 C C . GLY A 1 299 ? 13.204 -1.789 -0.103 1.00 86.06 299 GLY A C 1
ATOM 2419 O O . GLY A 1 299 ? 14.209 -2.490 0.038 1.00 86.06 299 GLY A O 1
ATOM 2420 N N . ASP A 1 300 ? 12.174 -1.813 0.733 1.00 87.75 300 ASP A N 1
ATOM 2421 C CA . ASP A 1 300 ? 12.164 -2.546 1.993 1.00 87.75 300 ASP A CA 1
ATOM 2422 C C . ASP A 1 300 ? 11.031 -3.568 2.052 1.00 87.75 300 ASP A C 1
ATOM 2424 O O . ASP A 1 300 ? 10.007 -3.458 1.372 1.00 87.75 300 ASP A O 1
ATOM 2428 N N . CYS A 1 301 ? 11.250 -4.589 2.877 1.00 90.00 301 CYS A N 1
ATOM 2429 C CA . CYS A 1 301 ? 10.243 -5.567 3.249 1.00 90.00 301 CYS A CA 1
ATOM 2430 C C . CYS A 1 301 ? 9.963 -5.391 4.735 1.00 90.00 301 CYS A C 1
ATOM 2432 O O . CYS A 1 301 ? 10.902 -5.383 5.528 1.00 90.00 301 CYS A O 1
ATOM 2434 N N . ILE A 1 302 ? 8.690 -5.251 5.086 1.00 91.19 302 ILE A N 1
ATOM 2435 C CA . ILE A 1 302 ? 8.257 -5.109 6.471 1.00 91.19 302 ILE A CA 1
ATOM 2436 C C . ILE A 1 302 ? 7.351 -6.290 6.792 1.00 91.19 302 ILE A C 1
ATOM 2438 O O . ILE A 1 302 ? 6.325 -6.482 6.127 1.00 91.19 302 ILE A O 1
ATOM 2442 N N . ASP A 1 303 ? 7.753 -7.068 7.790 1.00 92.88 303 ASP A N 1
ATOM 2443 C CA . ASP A 1 303 ? 6.931 -8.106 8.390 1.00 92.88 303 ASP A CA 1
ATOM 2444 C C . ASP A 1 303 ? 6.061 -7.468 9.474 1.00 92.88 303 ASP A C 1
ATOM 2446 O O . ASP A 1 303 ? 6.538 -6.790 10.384 1.00 92.88 303 ASP A O 1
ATOM 2450 N N . VAL A 1 304 ? 4.754 -7.645 9.320 1.00 93.06 304 VAL A N 1
ATOM 2451 C CA . VAL A 1 304 ? 3.711 -7.021 10.126 1.00 93.06 304 VAL A CA 1
ATOM 2452 C C . VAL A 1 304 ? 2.927 -8.124 10.802 1.00 93.06 304 VAL A C 1
ATOM 2454 O O . VAL A 1 304 ? 2.260 -8.911 10.131 1.00 93.06 304 VAL A O 1
ATOM 2457 N N . THR A 1 305 ? 3.020 -8.181 12.126 1.00 93.19 305 THR A N 1
ATOM 2458 C CA . THR A 1 305 ? 2.225 -9.102 12.940 1.00 93.19 305 THR A CA 1
ATOM 2459 C C . THR A 1 305 ? 0.953 -8.392 13.369 1.00 93.19 305 THR A C 1
ATOM 2461 O O . THR A 1 305 ? 0.999 -7.367 14.053 1.00 93.19 305 THR A O 1
ATOM 2464 N N . LEU A 1 306 ? -0.176 -8.926 12.924 1.00 92.44 306 LEU A N 1
ATOM 2465 C CA . LEU A 1 306 ? -1.508 -8.419 13.191 1.00 92.44 306 LEU A CA 1
ATOM 2466 C C . LEU A 1 306 ? -2.215 -9.320 14.184 1.00 92.44 306 LEU A C 1
ATOM 2468 O O . LEU A 1 306 ? -2.127 -10.543 14.083 1.00 92.44 306 LEU A O 1
ATOM 2472 N N . ARG A 1 307 ? -2.998 -8.702 15.062 1.00 90.69 307 ARG A N 1
ATOM 2473 C CA . ARG A 1 307 ? -3.892 -9.402 15.975 1.00 90.69 307 ARG A CA 1
ATOM 2474 C C . ARG A 1 307 ? -5.295 -8.832 15.893 1.00 90.69 307 ARG A C 1
ATOM 2476 O O . ARG A 1 307 ? -5.489 -7.618 15.803 1.00 90.69 307 ARG A O 1
ATOM 2483 N N . ARG A 1 308 ? -6.277 -9.727 15.923 1.00 88.31 308 ARG A N 1
ATOM 2484 C CA . ARG A 1 308 ? -7.698 -9.380 15.969 1.00 88.31 308 ARG A CA 1
ATOM 2485 C C . ARG A 1 308 ? -8.464 -10.404 16.787 1.00 88.31 308 ARG A C 1
ATOM 2487 O O . ARG A 1 308 ? -8.269 -11.604 16.619 1.00 88.31 308 ARG A O 1
ATOM 2494 N N . ASN A 1 309 ? -9.358 -9.935 17.645 1.00 85.94 309 ASN A N 1
ATOM 2495 C CA . ASN A 1 309 ? -10.283 -10.797 18.362 1.00 85.94 309 ASN A CA 1
ATOM 2496 C C . ASN A 1 309 ? -11.391 -11.270 17.409 1.00 85.94 309 ASN A C 1
ATOM 2498 O O . ASN A 1 309 ? -12.079 -10.456 16.794 1.00 85.94 309 ASN A O 1
ATOM 2502 N N . THR A 1 310 ? -11.564 -12.583 17.274 1.00 83.50 310 THR A N 1
ATOM 2503 C CA . THR A 1 310 ? -12.574 -13.178 16.385 1.00 83.50 310 THR A CA 1
ATOM 2504 C C . THR A 1 310 ? -13.942 -13.321 17.045 1.00 83.50 310 THR A C 1
ATOM 2506 O O . THR A 1 310 ? -14.912 -13.628 16.358 1.00 83.50 310 THR A O 1
ATOM 2509 N N . ALA A 1 311 ? -14.047 -13.078 18.357 1.00 78.88 311 ALA A N 1
ATOM 2510 C CA . ALA A 1 311 ? -15.323 -13.101 19.072 1.00 78.88 311 ALA A CA 1
ATOM 2511 C C . ALA A 1 311 ? -16.251 -11.937 18.679 1.00 78.88 311 ALA A C 1
ATOM 2513 O O . ALA A 1 311 ? -17.457 -12.005 18.910 1.00 78.88 311 ALA A O 1
ATOM 2514 N N . TYR A 1 312 ? -15.697 -10.873 18.090 1.00 74.12 312 TYR A N 1
ATOM 2515 C CA . TYR A 1 312 ? -16.428 -9.675 17.703 1.00 74.12 312 TYR A CA 1
ATOM 2516 C C . TYR A 1 312 ? -16.358 -9.470 16.188 1.00 74.12 312 TYR A C 1
ATOM 2518 O O . TYR A 1 312 ? -15.283 -9.414 15.586 1.00 74.12 312 TYR A O 1
ATOM 2526 N N . MET A 1 313 ? -17.527 -9.334 15.567 1.00 68.88 313 MET A N 1
ATOM 2527 C CA . MET A 1 313 ? -17.627 -8.968 14.159 1.00 68.88 313 MET A CA 1
ATOM 2528 C C . MET A 1 313 ? -17.403 -7.460 14.009 1.00 68.88 313 MET A C 1
ATOM 2530 O O . MET A 1 313 ? -17.934 -6.672 14.793 1.00 68.88 313 MET A O 1
ATOM 2534 N N . GLU A 1 314 ? -16.630 -7.049 13.000 1.00 65.75 314 GLU A N 1
ATOM 2535 C CA . GLU A 1 314 ? -16.456 -5.621 12.711 1.00 65.75 314 GLU A CA 1
ATOM 2536 C C . GLU A 1 314 ? -17.783 -5.067 12.185 1.00 65.75 314 GLU A C 1
ATOM 2538 O O . GLU A 1 314 ? -18.326 -5.605 11.212 1.00 65.75 314 GLU A O 1
ATOM 2543 N N . PRO A 1 315 ? -18.325 -4.010 12.810 1.00 60.94 315 PRO A N 1
ATOM 2544 C CA . PRO A 1 315 ? -19.565 -3.428 12.349 1.00 60.94 315 PRO A 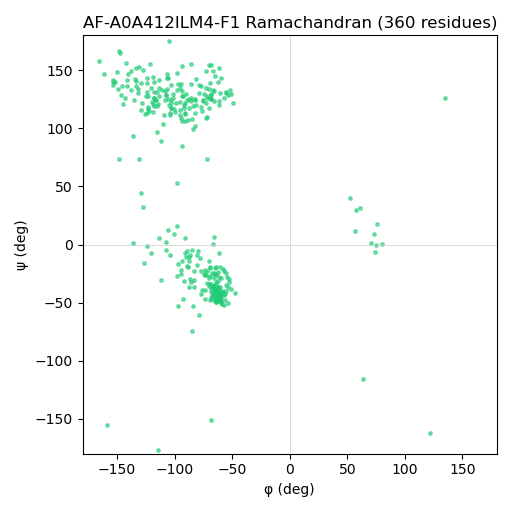CA 1
ATOM 2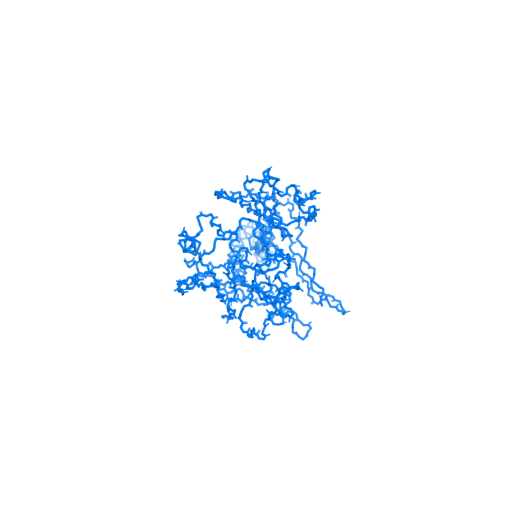545 C C . PRO A 1 315 ? -19.369 -2.815 10.952 1.00 60.94 315 PRO A C 1
ATOM 2547 O O . PRO A 1 315 ? -18.312 -2.246 10.649 1.00 60.94 315 PRO A O 1
ATOM 2550 N N . PRO A 1 316 ? -20.388 -2.884 10.083 1.00 57.34 316 PRO A N 1
ATOM 2551 C CA . PRO A 1 316 ? -20.381 -2.166 8.818 1.00 57.34 316 PRO A CA 1
ATOM 2552 C C . PRO A 1 316 ? -20.074 -0.678 9.015 1.00 57.34 316 PRO A C 1
ATOM 2554 O O . PRO A 1 316 ? -20.672 -0.034 9.872 1.00 57.34 316 PRO A O 1
ATOM 2557 N N . GLY A 1 317 ? -19.166 -0.118 8.211 1.00 56.78 317 GLY A N 1
ATOM 2558 C CA . GLY A 1 317 ? -18.820 1.308 8.294 1.00 56.78 317 GLY A CA 1
ATOM 2559 C C . GLY A 1 317 ? -17.925 1.694 9.476 1.00 56.78 317 GLY A C 1
ATOM 2560 O O . GLY A 1 317 ? -17.842 2.875 9.801 1.00 56.78 317 GLY A O 1
ATOM 2561 N N . PHE A 1 318 ? -17.249 0.734 10.117 1.00 62.25 318 PHE A N 1
ATOM 2562 C CA . PHE A 1 318 ? -16.230 1.027 11.125 1.00 62.25 318 PHE A CA 1
ATOM 2563 C C . PHE A 1 318 ? -15.154 1.983 10.583 1.00 62.25 318 PHE A C 1
ATOM 2565 O O . PHE A 1 318 ? -14.537 1.728 9.542 1.00 62.25 318 PHE A O 1
ATOM 2572 N N . SER A 1 319 ? -14.896 3.061 11.328 1.00 64.50 319 SER A N 1
ATOM 2573 C CA . SER A 1 319 ? -13.757 3.945 11.104 1.00 64.50 319 SER A CA 1
ATOM 2574 C C . SER A 1 319 ? -13.016 4.207 12.407 1.00 64.50 319 SER A C 1
ATOM 2576 O O . SER A 1 319 ? -13.592 4.622 13.408 1.00 64.50 319 SER A O 1
ATOM 2578 N N . ILE A 1 320 ? -11.701 4.028 12.359 1.00 65.56 320 ILE A N 1
ATOM 2579 C CA . ILE A 1 320 ? -10.769 4.304 13.458 1.00 65.56 320 ILE A CA 1
ATOM 2580 C C . ILE A 1 320 ? -10.701 5.791 13.842 1.00 65.56 320 ILE A C 1
ATOM 2582 O O . ILE A 1 320 ? -10.270 6.134 14.935 1.00 65.56 320 ILE A O 1
ATOM 2586 N N . THR A 1 321 ? -11.135 6.686 12.956 1.00 63.38 321 THR A N 1
ATOM 2587 C CA . THR A 1 321 ? -11.213 8.134 13.212 1.00 63.38 321 THR A CA 1
ATOM 2588 C C . THR A 1 321 ? -12.422 8.515 14.066 1.00 63.38 321 THR A C 1
ATOM 2590 O O . THR A 1 321 ? -12.513 9.643 14.544 1.00 63.38 321 THR A O 1
ATOM 2593 N N . SER A 1 322 ? -13.364 7.588 14.263 1.00 66.12 322 SER A N 1
ATOM 2594 C CA . SER A 1 322 ? -14.608 7.824 14.990 1.00 66.12 322 SER A CA 1
ATOM 2595 C C . SER A 1 322 ? -15.051 6.547 15.702 1.00 66.12 322 SER A C 1
ATOM 2597 O O . SER A 1 322 ? -16.014 5.890 15.296 1.00 66.12 322 SER A O 1
ATOM 2599 N N . VAL A 1 323 ? -14.347 6.202 16.781 1.00 72.31 323 VAL A N 1
ATOM 2600 C CA . VAL A 1 323 ? -14.674 5.041 17.617 1.00 72.31 323 VAL A CA 1
ATOM 2601 C C . VAL A 1 323 ? -15.562 5.435 18.787 1.00 72.31 323 VAL A C 1
ATOM 2603 O O . VAL A 1 323 ? -15.519 6.569 19.270 1.00 72.31 323 VAL A O 1
ATOM 2606 N N . ARG A 1 324 ? -16.348 4.479 19.287 1.00 71.56 324 ARG A N 1
ATOM 2607 C CA . ARG A 1 324 ? -17.236 4.688 20.431 1.00 71.56 324 ARG A CA 1
ATOM 2608 C C . ARG A 1 324 ? -16.642 4.074 21.696 1.00 71.56 324 ARG A C 1
ATOM 2610 O O . ARG A 1 324 ? -16.391 2.874 21.758 1.00 71.56 324 ARG A O 1
ATOM 2617 N N . CYS A 1 325 ? -16.487 4.872 22.749 1.00 76.25 325 CYS A N 1
ATOM 2618 C CA . CYS A 1 325 ? -16.085 4.352 24.051 1.00 76.25 325 CYS A CA 1
ATOM 2619 C C . CYS A 1 325 ? -17.204 3.489 24.659 1.00 76.25 325 CYS A C 1
ATOM 2621 O O . CYS A 1 325 ? -18.320 3.968 24.860 1.00 76.25 325 CYS A O 1
ATOM 2623 N N . ARG A 1 326 ? -16.898 2.237 25.022 1.00 75.94 326 ARG A N 1
ATOM 2624 C CA . ARG A 1 326 ? -17.863 1.325 25.669 1.00 75.94 326 ARG A CA 1
ATOM 2625 C C . ARG A 1 326 ? -18.267 1.754 27.082 1.00 75.94 326 ARG A C 1
ATOM 2627 O O . ARG A 1 326 ? -19.337 1.371 27.532 1.00 75.94 326 ARG A O 1
ATOM 2634 N N . ASN A 1 327 ? -17.426 2.532 27.765 1.00 78.81 327 ASN A N 1
ATOM 2635 C CA . ASN A 1 327 ? -17.672 2.950 29.145 1.00 78.81 327 ASN A CA 1
ATOM 2636 C C . ASN A 1 327 ? -18.580 4.189 29.226 1.00 78.81 327 ASN A C 1
ATOM 2638 O O . ASN A 1 327 ? -19.598 4.166 29.904 1.00 78.81 327 ASN A O 1
ATOM 2642 N N . CYS A 1 328 ? -18.239 5.268 28.511 1.00 76.56 328 CYS A N 1
ATOM 2643 C CA . CYS A 1 328 ? -18.975 6.539 28.588 1.00 76.56 328 CYS A CA 1
ATOM 2644 C C . CYS A 1 328 ? -19.830 6.858 27.353 1.00 76.56 328 CYS A C 1
ATOM 2646 O O . CYS A 1 328 ? -20.507 7.880 27.330 1.00 76.56 328 CYS A O 1
ATOM 2648 N N . GLY A 1 329 ? -19.767 6.043 26.296 1.00 70.88 329 GLY A N 1
ATOM 2649 C CA . GLY A 1 329 ? -20.481 6.287 25.039 1.00 70.88 329 GLY A CA 1
ATOM 2650 C C . GLY A 1 329 ? -19.890 7.394 24.159 1.00 70.88 329 GLY A C 1
ATOM 2651 O O . GLY A 1 329 ? -20.337 7.546 23.022 1.00 70.88 329 GLY A O 1
ATOM 2652 N N . GLY A 1 330 ? -18.880 8.129 24.639 1.00 67.12 330 GLY A N 1
ATOM 2653 C CA . GLY A 1 330 ? -18.230 9.219 23.912 1.00 67.12 330 GLY A CA 1
ATOM 2654 C C . GLY A 1 330 ? -17.543 8.753 22.627 1.00 67.12 330 GLY A C 1
ATOM 2655 O O . GLY A 1 330 ? -16.923 7.689 22.595 1.00 67.12 330 GLY A O 1
ATOM 2656 N N . SER A 1 331 ? -17.655 9.561 21.571 1.00 69.31 331 SER A N 1
ATOM 2657 C CA . SER A 1 331 ? -16.997 9.318 20.284 1.00 69.31 331 SER A CA 1
ATOM 2658 C C . SER A 1 331 ? -15.657 10.038 20.237 1.00 69.31 331 SER A C 1
ATOM 2660 O O . SER A 1 331 ? -15.604 11.225 20.551 1.00 69.31 331 SER A O 1
ATOM 2662 N N . PHE A 1 332 ? -14.586 9.362 19.833 1.00 71.81 332 PHE A N 1
ATOM 2663 C CA . PHE A 1 332 ? -13.270 9.991 19.707 1.00 71.81 332 PHE A CA 1
ATOM 2664 C C . PHE A 1 332 ? -12.439 9.366 18.581 1.00 71.81 332 PHE A C 1
ATOM 2666 O O . PHE A 1 332 ? -12.770 8.308 18.052 1.00 71.81 332 PHE A O 1
ATOM 2673 N N . ASP A 1 333 ? -11.358 10.051 18.216 1.00 73.12 333 ASP A N 1
ATOM 2674 C CA . ASP A 1 333 ? -10.410 9.607 17.196 1.00 73.12 333 ASP A CA 1
ATOM 2675 C C . ASP A 1 333 ? -9.362 8.668 17.816 1.00 73.12 333 ASP A C 1
ATOM 2677 O O . ASP A 1 333 ? -8.492 9.121 18.567 1.00 73.12 333 ASP A O 1
ATOM 2681 N N . SER A 1 334 ? -9.432 7.364 17.514 1.00 74.06 334 SER A N 1
ATOM 2682 C CA . SER A 1 334 ? -8.471 6.380 18.037 1.00 74.06 334 SER A CA 1
ATOM 2683 C C . SER A 1 334 ? -7.140 6.366 17.286 1.00 74.06 334 SER A C 1
ATOM 2685 O O . SER A 1 334 ? -6.221 5.650 17.688 1.00 74.06 334 SER A O 1
ATOM 2687 N N . VAL A 1 335 ? -7.016 7.140 16.200 1.00 70.81 335 VAL A N 1
ATOM 2688 C CA . VAL A 1 335 ? -5.734 7.355 15.513 1.00 70.81 335 VAL A CA 1
ATOM 2689 C C . VAL A 1 335 ? -4.830 8.249 16.347 1.00 70.81 335 VAL A C 1
ATOM 2691 O O . VAL A 1 335 ? -3.623 8.082 16.318 1.00 70.81 335 VAL A O 1
ATOM 2694 N N . ARG A 1 336 ? -5.382 9.201 17.102 1.00 70.88 336 ARG A N 1
ATOM 2695 C CA . ARG A 1 336 ? -4.572 10.182 17.845 1.00 70.88 336 ARG A CA 1
ATOM 2696 C C . ARG A 1 336 ? -4.297 9.787 19.287 1.00 70.88 336 ARG A C 1
ATOM 2698 O O . ARG A 1 336 ? -3.330 10.267 19.870 1.00 70.88 336 ARG A O 1
ATOM 2705 N N . GLN A 1 337 ? -5.160 8.965 19.872 1.00 77.00 337 GLN A N 1
ATOM 2706 C CA . GLN A 1 337 ? -5.086 8.629 21.287 1.00 77.00 337 GLN A CA 1
ATOM 2707 C C . GLN A 1 337 ? -5.671 7.247 21.570 1.00 77.00 337 GLN A C 1
ATOM 2709 O O . GLN A 1 337 ? -6.718 6.862 21.048 1.00 77.00 337 GLN A O 1
ATOM 2714 N N . ARG A 1 338 ? -4.998 6.516 22.457 1.00 81.75 338 ARG A N 1
ATOM 2715 C CA . ARG A 1 338 ? -5.396 5.183 22.920 1.00 81.75 338 ARG A CA 1
ATOM 2716 C C . ARG A 1 338 ? -6.434 5.213 24.040 1.00 81.75 338 ARG A C 1
ATOM 2718 O O . ARG A 1 338 ? -7.142 4.233 24.261 1.00 81.75 338 ARG A O 1
ATOM 2725 N N . THR A 1 339 ? -6.518 6.312 24.776 1.00 85.25 339 THR A N 1
ATOM 2726 C CA . THR A 1 339 ? -7.438 6.477 25.903 1.00 85.25 339 THR A CA 1
ATOM 2727 C C . THR A 1 339 ? -8.590 7.393 25.525 1.00 85.25 339 THR A C 1
ATOM 2729 O O . THR A 1 339 ? -8.433 8.371 24.795 1.00 85.25 339 THR A O 1
ATOM 2732 N N . CYS A 1 340 ? -9.778 7.075 26.033 1.00 82.25 340 CYS A N 1
ATOM 2733 C CA . CYS A 1 340 ? -10.943 7.917 25.839 1.00 82.25 340 CYS A CA 1
ATOM 2734 C C . CYS A 1 340 ? -10.736 9.260 26.565 1.00 82.25 340 CYS A C 1
ATOM 2736 O O . CYS A 1 340 ? -10.575 9.258 27.790 1.00 82.25 340 CYS A O 1
ATOM 2738 N N . PRO A 1 341 ? -10.830 10.407 25.871 1.00 81.19 341 PRO A N 1
ATOM 2739 C CA . PRO A 1 341 ? -10.543 11.719 26.454 1.00 81.19 341 PRO A CA 1
ATOM 2740 C C . PRO A 1 341 ? -11.594 12.131 27.494 1.00 81.19 341 PRO A C 1
ATOM 2742 O O . PRO A 1 341 ? -11.334 12.974 28.343 1.00 81.19 341 PRO A O 1
ATOM 2745 N N . TYR A 1 342 ? -12.782 11.522 27.443 1.00 81.75 342 TYR A N 1
ATOM 2746 C CA . TYR A 1 342 ? -13.899 11.850 28.328 1.00 81.75 342 TYR A CA 1
ATOM 2747 C C . TYR A 1 342 ? -13.868 11.114 29.672 1.00 81.75 342 TYR A C 1
ATOM 2749 O O . TYR A 1 342 ? -14.359 11.641 30.662 1.00 81.75 342 TYR A O 1
ATOM 2757 N N . CYS A 1 343 ? -13.347 9.884 29.717 1.00 84.69 343 CYS A N 1
ATOM 2758 C CA . CYS A 1 343 ? -13.448 9.022 30.904 1.00 84.69 343 CYS A CA 1
ATOM 2759 C C . CYS A 1 343 ? -12.150 8.288 31.263 1.00 84.69 343 CYS A C 1
ATOM 2761 O O . CYS A 1 343 ? -12.148 7.484 32.190 1.00 84.69 343 CYS A O 1
ATOM 2763 N N . GLY A 1 344 ? -11.065 8.500 30.513 1.00 84.19 344 GLY A N 1
ATOM 2764 C CA . GLY A 1 344 ? -9.754 7.898 30.769 1.00 84.19 344 GLY A CA 1
ATOM 2765 C C . GLY A 1 344 ? -9.656 6.393 30.497 1.00 84.19 344 GLY A C 1
ATOM 2766 O O . GLY A 1 344 ? -8.596 5.808 30.692 1.00 84.19 344 GLY A O 1
ATOM 2767 N N . THR A 1 345 ? -10.729 5.743 30.038 1.00 86.25 345 THR A N 1
ATOM 2768 C CA . THR A 1 345 ? -10.728 4.298 29.767 1.00 86.25 345 THR A CA 1
ATOM 2769 C C . THR A 1 345 ? -9.877 3.975 28.541 1.00 86.25 345 THR A C 1
ATOM 2771 O O . THR A 1 345 ? -10.005 4.629 27.504 1.00 86.25 345 THR A O 1
ATOM 2774 N N . VAL A 1 346 ? -9.030 2.950 28.650 1.00 85.56 346 VAL A N 1
ATOM 2775 C CA . VAL A 1 346 ? -8.226 2.434 27.533 1.00 85.56 346 VAL A CA 1
ATOM 2776 C C . VAL A 1 346 ? -9.144 1.825 26.478 1.00 85.56 346 VAL A C 1
ATOM 2778 O O . VAL A 1 346 ? -10.049 1.050 26.791 1.00 85.56 346 VAL A O 1
ATOM 2781 N N . TYR A 1 347 ? -8.916 2.185 25.221 1.00 83.75 347 TYR A N 1
ATOM 2782 C CA . TYR A 1 347 ? -9.643 1.630 24.095 1.00 83.75 347 TYR A CA 1
ATOM 2783 C C . TYR A 1 347 ? -8.931 0.397 23.546 1.00 83.75 347 TYR A C 1
ATOM 2785 O O . TYR A 1 347 ? -7.770 0.452 23.144 1.00 83.75 347 TYR A O 1
ATOM 2793 N N . HIS A 1 348 ? -9.660 -0.714 23.547 1.00 82.31 348 HIS A N 1
ATOM 2794 C CA . HIS A 1 348 ? -9.200 -2.018 23.086 1.00 82.31 348 HIS A CA 1
ATOM 2795 C C . HIS A 1 348 ? -9.589 -2.221 21.623 1.00 82.31 348 HIS A C 1
ATOM 2797 O O . HIS A 1 348 ? -10.641 -2.795 21.319 1.00 82.31 348 HIS A O 1
ATOM 2803 N N . MET A 1 349 ? -8.754 -1.708 20.718 1.00 81.75 349 MET A N 1
ATOM 2804 C CA . MET A 1 349 ? -8.994 -1.751 19.275 1.00 81.75 349 MET A CA 1
ATOM 2805 C C . MET A 1 349 ? -9.013 -3.181 18.716 1.00 81.75 349 MET A C 1
ATOM 2807 O O . MET A 1 349 ? -9.704 -3.438 17.733 1.00 81.75 349 MET A O 1
ATOM 2811 N N . GLU A 1 350 ? -8.338 -4.128 19.367 1.00 81.62 350 GLU A N 1
ATOM 2812 C CA . GLU A 1 350 ? -8.310 -5.547 19.001 1.00 81.62 350 GLU A CA 1
ATOM 2813 C C . GLU A 1 350 ? -9.699 -6.202 18.974 1.00 81.62 350 GLU A C 1
ATOM 2815 O O . GLU A 1 350 ? -9.881 -7.223 18.312 1.00 81.62 350 GLU A O 1
ATOM 2820 N N . ASN A 1 351 ? -10.681 -5.614 19.666 1.00 80.56 351 ASN A N 1
ATOM 2821 C CA . ASN A 1 351 ? -12.060 -6.097 19.703 1.00 80.56 351 ASN A CA 1
ATOM 2822 C C . ASN A 1 351 ? -12.933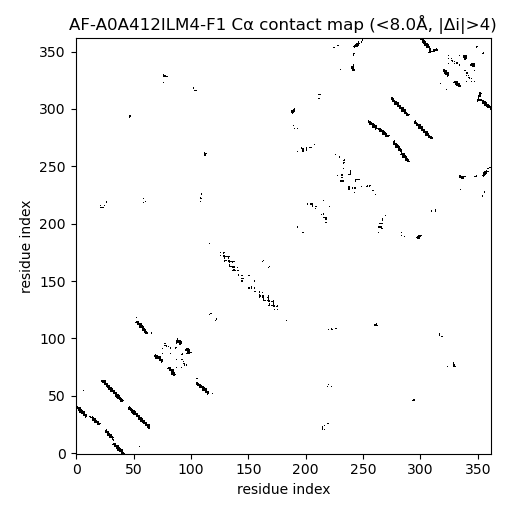 -5.558 18.564 1.00 80.56 351 ASN A C 1
ATOM 2824 O O . ASN A 1 351 ? -14.041 -6.048 18.383 1.00 80.56 351 ASN A O 1
ATOM 2828 N N . GLU A 1 352 ? -12.493 -4.528 17.843 1.00 73.38 352 GLU A N 1
ATOM 2829 C CA . GLU A 1 352 ? -13.311 -3.852 16.820 1.00 73.38 352 GLU A CA 1
ATOM 2830 C C . GLU A 1 352 ? -12.598 -3.767 15.461 1.00 73.38 352 GLU A C 1
ATOM 2832 O O . GLU A 1 352 ? -13.245 -3.584 14.433 1.00 73.38 352 GLU A O 1
ATOM 2837 N N . GLY A 1 353 ? -11.279 -3.981 15.432 1.00 79.69 353 GLY A N 1
ATOM 2838 C CA . GLY A 1 353 ? -10.463 -3.982 14.224 1.00 79.69 353 GLY A CA 1
ATOM 2839 C C . GLY A 1 353 ? -9.142 -4.735 14.394 1.00 79.69 353 GLY A C 1
ATOM 2840 O O . GLY A 1 353 ? -9.014 -5.645 15.211 1.00 79.69 353 GLY A O 1
ATOM 2841 N N . PHE A 1 354 ? -8.157 -4.372 13.572 1.00 85.00 354 PHE A N 1
ATOM 2842 C CA . PHE A 1 354 ? -6.817 -4.962 13.589 1.00 85.00 354 PHE A CA 1
ATOM 2843 C C . PHE A 1 354 ? -5.850 -4.094 14.386 1.00 85.00 354 PHE A C 1
ATOM 2845 O O . PHE A 1 354 ? -5.761 -2.893 14.136 1.00 85.00 354 PHE A O 1
ATOM 2852 N N . ILE A 1 355 ? -5.076 -4.711 15.276 1.00 88.81 355 ILE A N 1
ATOM 2853 C CA . ILE A 1 355 ? -3.923 -4.067 15.908 1.00 88.81 355 ILE A CA 1
ATOM 2854 C C . ILE A 1 355 ? -2.629 -4.639 15.336 1.00 88.81 355 ILE A C 1
ATOM 2856 O O . ILE A 1 355 ? -2.552 -5.817 14.984 1.00 88.81 355 ILE A O 1
ATOM 2860 N N . ILE A 1 356 ? -1.608 -3.797 15.248 1.00 90.62 356 ILE A N 1
ATOM 2861 C CA . ILE A 1 356 ? -0.247 -4.189 14.906 1.00 90.62 356 ILE A CA 1
ATOM 2862 C C . ILE A 1 356 ? 0.481 -4.502 16.215 1.00 90.62 356 ILE A C 1
ATOM 2864 O O . ILE A 1 356 ? 0.740 -3.607 17.021 1.00 90.62 356 ILE A O 1
ATOM 2868 N N . GLU A 1 357 ? 0.823 -5.771 16.422 1.00 89.38 357 GLU A N 1
ATOM 2869 C CA . GLU A 1 357 ? 1.655 -6.206 17.550 1.00 89.38 357 GLU A CA 1
ATOM 2870 C C . GLU A 1 357 ? 3.142 -6.032 17.263 1.00 89.38 357 GLU A C 1
ATOM 2872 O O . GLU A 1 357 ? 3.934 -5.827 18.181 1.00 89.38 357 GLU A O 1
ATOM 2877 N N . ARG A 1 358 ? 3.552 -6.140 15.996 1.00 89.31 358 ARG A N 1
ATOM 2878 C CA . ARG A 1 358 ? 4.967 -6.047 15.644 1.00 89.31 358 ARG A CA 1
ATOM 2879 C C . ARG A 1 358 ? 5.197 -5.559 14.224 1.00 89.31 358 ARG A C 1
ATOM 2881 O O . ARG A 1 358 ? 4.481 -5.964 13.310 1.00 89.31 358 ARG A O 1
ATOM 2888 N N . LEU A 1 359 ? 6.227 -4.728 14.064 1.00 90.56 359 LEU A N 1
ATOM 2889 C CA . LEU A 1 359 ? 6.771 -4.283 12.782 1.00 90.56 359 LEU A CA 1
ATOM 2890 C C . LEU A 1 359 ? 8.267 -4.589 12.740 1.00 90.56 359 LEU A C 1
ATOM 2892 O O . LEU A 1 359 ? 9.048 -3.976 13.468 1.00 90.56 359 LEU A O 1
ATOM 2896 N N . GLU A 1 360 ? 8.666 -5.523 11.882 1.00 89.75 360 GLU A N 1
ATOM 2897 C CA . GLU A 1 360 ? 10.059 -5.937 11.716 1.00 89.75 360 GLU A CA 1
ATOM 2898 C C . GLU A 1 360 ? 10.539 -5.652 10.289 1.00 89.75 360 GLU A C 1
ATOM 2900 O O . GLU A 1 360 ? 9.874 -5.977 9.305 1.00 89.75 360 GLU A O 1
ATOM 2905 N N . LEU A 1 361 ? 11.707 -5.019 10.173 1.00 89.00 361 LEU A N 1
ATOM 2906 C CA . LEU A 1 361 ? 12.380 -4.819 8.892 1.00 89.00 361 LEU A CA 1
ATOM 2907 C C . LEU A 1 361 ? 13.154 -6.095 8.532 1.00 89.00 361 LEU A C 1
ATOM 2909 O O . LEU A 1 361 ? 13.993 -6.535 9.317 1.00 89.00 361 LEU A O 1
ATOM 2913 N N . VAL A 1 362 ? 12.895 -6.646 7.344 1.00 84.69 362 VAL A N 1
ATOM 2914 C CA . VAL A 1 362 ? 13.543 -7.864 6.812 1.00 84.69 362 VAL A CA 1
ATOM 2915 C C . VAL A 1 362 ? 14.725 -7.517 5.929 1.00 84.69 362 VAL A C 1
ATOM 2917 O O . VAL A 1 362 ? 14.611 -6.526 5.167 1.00 84.69 362 VAL A O 1
#

Solvent-accessible surface area (backbone atoms only — not comparable to full-atom values): 19869 Å² total; per-residue (Å²): 122,52,77,47,76,48,73,42,80,41,97,85,58,76,78,44,74,49,78,44,76,57,97,58,32,34,37,33,42,33,38,34,49,22,41,36,38,43,36,39,31,48,99,91,42,79,72,43,78,48,78,43,57,22,33,40,36,38,36,36,41,30,52,81,45,73,87,42,48,49,64,40,71,41,62,36,52,92,73,62,49,75,38,33,42,50,44,29,54,77,22,28,94,84,77,58,53,62,45,89,84,88,75,70,68,76,39,78,53,42,77,42,61,46,74,52,82,87,35,72,69,52,53,53,48,39,52,49,47,24,50,50,33,20,49,51,40,25,48,67,48,37,58,60,48,73,75,40,87,84,55,58,67,73,58,45,54,51,53,19,50,52,48,10,54,53,55,13,39,53,52,14,48,53,52,38,49,52,54,51,49,52,54,64,67,55,47,78,55,51,69,87,78,61,64,71,52,41,71,47,23,65,58,53,53,50,59,70,39,48,88,64,39,86,68,71,49,68,71,60,49,53,23,51,52,53,50,52,51,49,51,49,51,70,38,96,58,38,81,36,21,33,47,35,70,35,77,87,69,61,73,72,47,73,39,45,78,47,78,45,54,62,92,46,55,28,69,76,46,78,49,71,62,87,62,27,44,38,37,31,34,38,34,36,33,42,37,32,27,61,55,97,86,39,80,46,70,43,30,46,38,38,38,37,31,34,35,26,35,59,87,40,70,62,61,88,68,75,42,62,71,61,36,69,39,88,87,78,29,51,73,43,45,32,67,76,31,31,48,40,92,89,74,68,48,75,53,68,40,34,53,58,44,70,21,34,53,37,74,43,82,106

Foldseek 3Di:
DDKDKDWAADPPDDWDWDWDDFPFKTKIWIKGWTFIWIWDADPVGTLDIDTAGWIKIWIKIDTPPPVCLQVDWDQQLQPRDTDGPVCLCCAPPPHRHHDDDDQFDGDGLDMFIGGDLPDPVLVVVLVVLLVVLLVVQLCVQLVVVVVPPVDDNVRSNVVSNVCSVVVSNVVSNVVSVVVSVVVVVPPVQADDADPVQQVCALVVVCVLCCVQEVRDDPVNVVSVVVVLVCLCLVDPCNVFALQEQADDDDPQSVQWDDKGWNSGKGWPDWDDDDQKIKTKIKTWIWTWGDDPSHTDIHIWIKIWIKIAGSVADADRRDDQQWDADPPNSDTHRSSRGQADPPPRHGDNCNRRDMHTHDIDID

Sequence (362 aa):
MIQHTSPVKRETMGTTRVPRKTSWYTVDLMYEGVDRHLQFQNSTGIIYERVTEDTMYETVVHTPNEQELTRMSMTCPNCGAVSPVAALTEGCPYCRTVFRINDLFPRVTNTFFIRENASAKNQRKMGKTTGITMLVFFLACFIPSLFDRETPIPQALFMSFFVALIMGGIFGYVISIIIFMTKQFNRDGRKRIPFWSYVTTKGKVKSAFAPYDPYFSFEKFEGQIISLIRMAIMSDHPENLASYCGGTLNPYFRDIIEMTYMQAMTVQDIHMEGSHLCMTLRTWWINYSEKDGSINRRGDCIDVTLRRNTAYMEPPGFSITSVRCRNCGGSFDSVRQRTCPYCGTVYHMENEGFIIERLELV

Nearest PDB structures (foldseek):
  3wz4-assembly5_E  TM=5.055E-01  e=2.092E-01  Legionella pneumophila
  3nb3-assembly1_A  TM=6.274E-01  e=8.392E+00  Escherichia coli K-12
  5i7j-assembly2_B  TM=3.215E-01  e=4.698E+00  Homo sapiens
  5i7k-assembly3_A  TM=2.798E-01  e=7.164E+00  Homo sapiens

Organism: NCBI:txid33043

Secondary structure (DSSP, 8-state):
-EEEEEEEEPTT-PPEEEEEE-SS-EEEEEEEEEEEEEEEEETTEEEEEEEEEEEEEEEEEEPTTGGGTTT-EEE-TTT--EEEHHHHHH--TTT--------SSSEEEEEEEEE-SS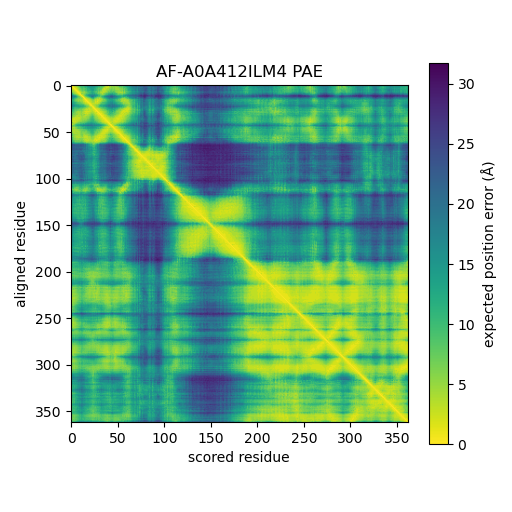-HHHHHHHHHHHHHHHHHHHHHHHHHHTT-TTS-HHHHHHHHHHHIIIIIHHHHHHHHHHHHHHHHH--TTPPPP-HHHHHHHHHHHHHHHTTT-TT--HHHHHHHHHHHHHHHHH-S-GGG-TTB---SPPGGGGGEEEEEEEEEEEEEEEEEETTEEEEEEEEEEEEEEEETTEEEEEEEEEEEEEEEETTSPPPTT--TTSEEPTTT--EE-TTT-SB-TTT-PBP-GGGTS-EEEEEEE-

pLDDT: mean 77.03, std 10.65, range [49.03, 94.06]

Radius of gyration: 28.18 Å; Cα contacts (8 Å, |Δi|>4): 657; chains: 1; bounding box: 73×45×90 Å